Protein AF-A0A6L6X660-F1 (afdb_monomer_lite)

Sequence (185 aa):
MPHVRSRWIAAPLAAASVGLAYAACQAGAVGPETDDARRSSRTTAVPMSPCLAGATTLVGDLDGDGRPDRIGDPGRTGTRVTVQWGAARGSFGPRHAVKDLLGTEPGEAAVTVEIADFTDDGILDIVVSPVGSSAADSSAPVRAADYRPGPLRRADLVPATGSGVPGGPPALPADGWKRFYEPCS

Secondary structure (DSSP, 8-state):
-------------PPP------------------S---------PPPPPPEEEETTEEEE-SSSSSS-EEEE-TTSSSTT-EEEEE-TTS-EEEEEEHHHHTTPPTTSPPEEEEEE-SSSSSS-EEEEEEPP---SS--SPPPPPEEE-SS--GGGGSPP-SPPPSSPPP---TTGGGGT-PBP-

pLDDT: mean 72.28, std 19.33, range [35.56, 96.5]

InterPro domains:
  IPR013517 FG-GAP repeat [PF13517] (61-128)
  IPR028994 Integrin alpha, N-terminal [G3DSA:2.130.10.130] (31-143)
  IPR028994 Integrin alpha, N-terminal [SSF69318] (48-129)

Organism: NCBI:txid2681492

Structure (mmCIF, N/CA/C/O backbone):
data_AF-A0A6L6X660-F1
#
_entry.id   AF-A0A6L6X660-F1
#
loop_
_atom_site.group_PDB
_atom_site.id
_atom_site.type_symbol
_atom_site.label_atom_id
_atom_site.label_alt_id
_atom_site.label_comp_id
_atom_site.label_asym_id
_atom_site.label_entity_id
_atom_site.label_seq_id
_atom_site.pdbx_PDB_ins_code
_atom_site.Cartn_x
_atom_site.Cartn_y
_atom_site.Cartn_z
_atom_site.occupancy
_atom_site.B_iso_or_equiv
_atom_site.auth_seq_id
_atom_site.auth_comp_id
_atom_site.auth_asym_id
_atom_site.auth_atom_id
_atom_site.pdbx_PDB_model_num
ATOM 1 N N . MET A 1 1 ? 1.181 -7.820 101.522 1.00 35.56 1 MET A N 1
ATOM 2 C CA . MET A 1 1 ? 2.346 -8.399 100.815 1.00 35.56 1 MET A CA 1
ATOM 3 C C . MET A 1 1 ? 1.855 -9.594 100.006 1.00 35.56 1 MET A C 1
ATOM 5 O O . MET A 1 1 ? 1.091 -10.352 100.584 1.00 35.56 1 MET A O 1
ATOM 9 N N . PRO A 1 2 ? 2.309 -9.843 98.770 1.00 55.47 2 PRO A N 1
ATOM 10 C CA . PRO A 1 2 ? 2.553 -8.919 97.661 1.00 55.47 2 PRO A CA 1
ATOM 11 C C . PRO A 1 2 ? 1.745 -9.282 96.386 1.00 55.47 2 PRO A C 1
ATOM 13 O O . PRO A 1 2 ? 1.435 -10.440 96.163 1.00 55.47 2 PRO A O 1
ATOM 16 N N . HIS A 1 3 ? 1.531 -8.245 95.561 1.00 44.66 3 HIS A N 1
ATOM 17 C CA . HIS A 1 3 ? 1.547 -8.165 94.081 1.00 44.66 3 HIS A CA 1
ATOM 18 C C . HIS A 1 3 ? 0.630 -9.090 93.233 1.00 44.66 3 HIS A C 1
ATOM 20 O O . HIS A 1 3 ? 0.377 -10.228 93.568 1.00 44.66 3 HIS A O 1
ATOM 26 N N . VAL A 1 4 ? 0.077 -8.677 92.085 1.00 49.19 4 VAL A N 1
ATOM 27 C CA . VAL A 1 4 ? 0.647 -7.867 90.992 1.00 49.19 4 VAL A CA 1
ATOM 28 C C . VAL A 1 4 ? -0.471 -7.122 90.228 1.00 49.19 4 VAL A C 1
ATOM 30 O O . VAL A 1 4 ? -1.599 -7.590 90.116 1.00 49.19 4 VAL A O 1
ATOM 33 N N . ARG A 1 5 ? -0.127 -5.937 89.708 1.00 57.00 5 ARG A N 1
ATOM 34 C CA . ARG A 1 5 ? -0.936 -5.028 88.877 1.00 57.00 5 ARG A CA 1
ATOM 35 C C . ARG A 1 5 ? -0.918 -5.441 87.396 1.00 57.00 5 ARG A C 1
ATOM 37 O O . ARG A 1 5 ? 0.154 -5.773 86.912 1.00 57.00 5 ARG A O 1
ATOM 44 N N . SER A 1 6 ? -2.018 -5.236 86.665 1.00 46.84 6 SER A N 1
ATOM 45 C CA . SER A 1 6 ? -2.033 -4.665 85.294 1.00 46.84 6 SER A CA 1
ATOM 46 C C . SER A 1 6 ? -3.494 -4.534 84.816 1.00 46.84 6 SER A C 1
ATOM 48 O O . SER A 1 6 ? -4.203 -5.529 84.831 1.00 46.84 6 SER A O 1
ATOM 50 N N . ARG A 1 7 ? -4.094 -3.343 84.614 1.00 57.28 7 ARG A N 1
ATOM 51 C CA . ARG A 1 7 ? -3.913 -2.376 83.498 1.00 57.28 7 ARG A CA 1
ATOM 52 C C . ARG A 1 7 ? -4.224 -3.043 82.141 1.00 57.28 7 ARG A C 1
ATOM 54 O O . ARG A 1 7 ? -3.547 -4.001 81.820 1.00 57.28 7 ARG A O 1
ATOM 61 N N . TRP A 1 8 ? -5.159 -2.623 81.279 1.00 43.88 8 TRP A N 1
ATOM 62 C CA . TRP A 1 8 ? -5.885 -1.361 81.058 1.00 43.88 8 TRP A CA 1
ATOM 63 C C . TRP A 1 8 ? -6.895 -1.556 79.877 1.00 43.88 8 TRP A C 1
ATOM 65 O O . TRP A 1 8 ? -6.589 -2.311 78.965 1.00 43.88 8 TRP A O 1
ATOM 75 N N . ILE A 1 9 ? -7.989 -0.770 79.861 1.00 49.53 9 ILE A N 1
ATOM 76 C CA . ILE A 1 9 ? -8.578 -0.010 78.711 1.00 49.53 9 ILE A CA 1
ATOM 77 C C . ILE A 1 9 ? -9.506 -0.683 77.653 1.00 49.53 9 ILE A C 1
ATOM 79 O O . ILE A 1 9 ? -9.080 -1.450 76.804 1.00 49.53 9 ILE A O 1
ATOM 83 N N . ALA A 1 10 ? -10.748 -0.161 77.680 1.00 39.59 10 ALA A N 1
ATOM 84 C CA . ALA A 1 10 ? -11.688 0.309 76.634 1.00 39.59 10 ALA A CA 1
ATOM 85 C C . ALA A 1 10 ? -12.447 -0.608 75.643 1.00 39.59 10 ALA A C 1
ATOM 87 O O . ALA A 1 10 ? -11.905 -1.434 74.922 1.00 39.59 10 ALA A O 1
ATOM 88 N N . ALA A 1 11 ? -13.749 -0.285 75.609 1.00 44.38 11 ALA A N 1
ATOM 89 C CA . ALA A 1 11 ? -14.860 -0.555 74.687 1.00 44.38 11 ALA A CA 1
ATOM 90 C C . ALA A 1 11 ? -14.615 -0.128 73.213 1.00 44.38 11 ALA A C 1
ATOM 92 O O . ALA A 1 11 ? -13.537 0.390 72.933 1.00 44.38 11 ALA A O 1
ATOM 93 N N . PRO A 1 12 ? -15.610 -0.157 72.288 1.00 49.28 12 PRO A N 1
ATOM 94 C CA . PRO A 1 12 ? -16.915 -0.835 72.248 1.00 49.28 12 PRO A CA 1
ATOM 95 C C . PRO A 1 12 ? -17.061 -1.797 71.041 1.00 49.28 12 PRO A C 1
ATOM 97 O O . PRO A 1 12 ? -16.287 -1.772 70.088 1.00 49.28 12 PRO A O 1
ATOM 100 N N . LEU A 1 13 ? -18.104 -2.630 71.061 1.00 44.34 13 LEU A N 1
ATOM 101 C CA . LEU A 1 13 ? -18.507 -3.483 69.939 1.00 44.34 13 LEU A CA 1
ATOM 102 C C . LEU A 1 13 ? -19.109 -2.631 68.808 1.00 44.34 13 LEU A C 1
ATOM 104 O O . LEU A 1 13 ? -20.182 -2.051 68.968 1.00 44.34 13 LEU A O 1
ATOM 108 N N . ALA A 1 14 ? -18.413 -2.561 67.673 1.00 43.56 14 ALA A N 1
ATOM 109 C CA . ALA A 1 14 ? -18.926 -1.989 66.434 1.00 43.56 14 ALA A CA 1
ATOM 110 C C . ALA A 1 14 ? -19.868 -2.982 65.733 1.00 43.56 14 ALA A C 1
ATOM 112 O O . ALA A 1 14 ? -19.598 -4.181 65.654 1.00 43.56 14 ALA A O 1
ATOM 113 N N . ALA A 1 15 ? -20.986 -2.448 65.247 1.00 44.59 15 ALA A N 1
ATOM 114 C CA . ALA A 1 15 ? -22.047 -3.163 64.561 1.00 44.59 15 ALA A CA 1
ATOM 115 C C . ALA A 1 15 ? -21.578 -3.793 63.239 1.00 44.59 15 ALA A C 1
ATOM 117 O O . ALA A 1 15 ? -20.826 -3.199 62.466 1.00 44.59 15 ALA A O 1
ATOM 118 N N . ALA A 1 16 ? -22.087 -4.995 62.981 1.00 46.94 16 ALA A N 1
ATOM 119 C CA . ALA A 1 16 ? -21.937 -5.715 61.730 1.00 46.94 16 ALA A CA 1
ATOM 120 C C . ALA A 1 16 ? -22.706 -5.024 60.594 1.00 46.94 16 ALA A C 1
ATOM 122 O O . ALA A 1 16 ? -23.874 -4.670 60.747 1.00 46.94 16 ALA A O 1
ATOM 123 N N . SER A 1 17 ? -22.084 -4.926 59.421 1.00 50.22 17 SER A N 1
ATOM 124 C CA . SER A 1 17 ? -22.813 -4.891 58.154 1.00 50.22 17 SER A CA 1
ATOM 125 C C . SER A 1 17 ? -22.197 -5.919 57.208 1.00 50.22 17 SER A C 1
ATOM 127 O O . SER A 1 17 ? -20.985 -5.987 57.019 1.00 50.22 17 SER A O 1
ATOM 129 N N . VAL A 1 18 ? -23.067 -6.793 56.707 1.00 46.16 18 VAL A N 1
ATOM 130 C CA . VAL A 1 18 ? -22.761 -7.905 55.809 1.00 46.16 18 VAL A CA 1
ATOM 131 C C . VAL A 1 18 ? -22.645 -7.348 54.394 1.00 46.16 18 VAL A C 1
ATOM 133 O O . VAL A 1 18 ? -23.637 -6.915 53.815 1.00 46.16 18 VAL A O 1
ATOM 136 N N . GLY A 1 19 ? -21.434 -7.362 53.841 1.00 46.81 19 GLY A N 1
ATOM 137 C CA . GLY A 1 19 ? -21.194 -7.197 52.411 1.00 46.81 19 GLY A CA 1
ATOM 138 C C . GLY A 1 19 ? -21.013 -8.568 51.770 1.00 46.81 19 GLY A C 1
ATOM 139 O O . GLY A 1 19 ? -20.014 -9.240 52.015 1.00 46.81 19 GLY A O 1
ATOM 140 N N . LEU A 1 20 ? -21.994 -8.991 50.975 1.00 45.19 20 LEU A N 1
ATOM 141 C CA . LEU A 1 20 ? -21.968 -10.217 50.182 1.00 45.19 20 LEU A CA 1
ATOM 142 C C . LEU A 1 20 ? -20.965 -10.043 49.023 1.00 45.19 20 LEU A C 1
ATOM 144 O O . LEU A 1 20 ? -21.317 -9.519 47.970 1.00 45.19 20 LEU A O 1
ATOM 148 N N . ALA A 1 21 ? -19.707 -10.445 49.216 1.00 43.59 21 ALA A N 1
ATOM 149 C CA . ALA A 1 21 ? -18.741 -10.568 48.126 1.00 43.59 21 ALA A CA 1
ATOM 150 C C . ALA A 1 21 ? -18.821 -11.989 47.558 1.00 43.59 21 ALA A C 1
ATOM 152 O O . ALA A 1 21 ? -18.476 -12.963 48.229 1.00 43.59 21 ALA A O 1
ATOM 153 N N . TYR A 1 22 ? -19.329 -12.104 46.331 1.00 38.12 22 TYR A N 1
ATOM 154 C CA . TYR A 1 22 ? -19.363 -13.361 45.596 1.00 38.12 22 TYR A CA 1
ATOM 155 C C . TYR A 1 22 ? -17.926 -13.810 45.308 1.00 38.12 22 TYR A C 1
ATOM 157 O O . TYR A 1 22 ? -17.117 -13.059 44.764 1.00 38.12 22 TYR A O 1
ATOM 165 N N . ALA A 1 23 ? -17.619 -15.030 45.730 1.00 47.38 23 ALA A N 1
ATOM 166 C CA . ALA A 1 23 ? -16.324 -15.660 45.584 1.00 47.38 23 ALA A CA 1
ATOM 167 C C . ALA A 1 23 ? -16.042 -16.021 44.120 1.00 47.38 23 ALA A C 1
ATOM 169 O O . ALA A 1 23 ? -16.862 -16.659 43.463 1.00 47.38 23 ALA A O 1
ATOM 170 N N . ALA A 1 24 ? -14.834 -15.712 43.658 1.00 46.53 24 ALA A N 1
ATOM 171 C CA . ALA A 1 24 ? -14.169 -16.480 42.617 1.00 46.53 24 ALA A CA 1
ATOM 172 C C . ALA A 1 24 ? -12.658 -16.452 42.875 1.00 46.53 24 ALA A C 1
ATOM 174 O O . ALA A 1 24 ? -12.015 -15.422 42.699 1.00 46.53 24 ALA A O 1
ATOM 175 N N . CYS A 1 25 ? -12.157 -17.593 43.353 1.00 38.25 25 CYS A N 1
ATOM 176 C CA . CYS A 1 25 ? -10.830 -18.190 43.155 1.00 38.25 25 CYS A CA 1
ATOM 177 C C . CYS A 1 25 ? -10.306 -18.818 44.447 1.00 38.25 25 CYS A C 1
ATOM 179 O O . CYS A 1 25 ? -10.057 -18.145 45.443 1.00 38.25 25 CYS A O 1
ATOM 181 N N . GLN A 1 26 ? -10.103 -20.131 44.388 1.00 44.88 26 GLN A N 1
ATOM 182 C CA . GLN A 1 26 ? -9.252 -20.877 45.302 1.00 44.88 26 GLN A CA 1
ATOM 183 C C . GLN A 1 26 ? -8.176 -21.603 44.495 1.00 44.88 26 GLN A C 1
ATOM 185 O O . GLN A 1 26 ? -8.439 -22.042 43.376 1.00 44.88 26 GLN A O 1
ATOM 190 N N . ALA A 1 27 ? -7.036 -21.783 45.169 1.00 37.34 27 ALA A N 1
ATOM 191 C CA . ALA A 1 27 ? -5.850 -22.574 44.829 1.00 37.34 27 ALA A CA 1
ATOM 192 C C . ALA A 1 27 ? -4.896 -21.948 43.784 1.00 37.34 27 ALA A C 1
ATOM 194 O O . ALA A 1 27 ? -5.306 -21.602 42.688 1.00 37.34 27 ALA A O 1
ATOM 195 N N . GLY A 1 28 ? -3.595 -21.777 44.039 1.00 36.22 28 GLY A N 1
ATOM 196 C CA . GLY A 1 28 ? -2.757 -22.268 45.132 1.00 36.22 28 GLY A CA 1
ATOM 197 C C . GLY A 1 28 ? -1.490 -21.421 45.309 1.00 36.22 28 GLY A C 1
ATOM 198 O O . GLY A 1 28 ? -1.181 -20.543 44.508 1.00 36.22 28 GLY A O 1
ATOM 199 N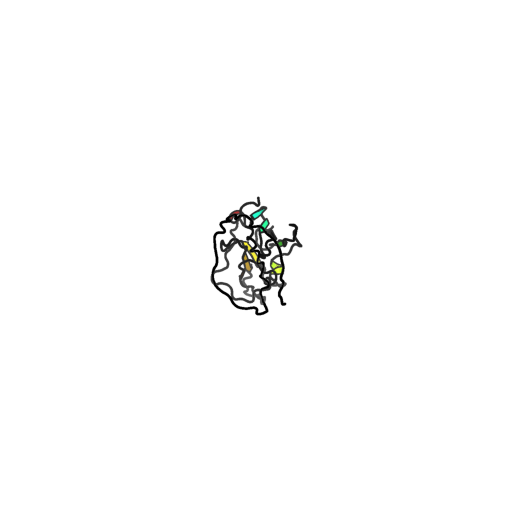 N . ALA A 1 29 ? -0.828 -21.661 46.435 1.00 40.28 29 ALA A N 1
ATOM 200 C CA . ALA A 1 29 ? 0.299 -20.915 46.974 1.00 40.28 29 ALA A CA 1
ATOM 201 C C . ALA A 1 29 ? 1.671 -21.326 46.391 1.00 40.28 29 ALA A C 1
ATOM 203 O O . ALA A 1 29 ? 1.795 -22.395 45.797 1.00 40.28 29 ALA A O 1
ATOM 204 N N . VAL A 1 30 ? 2.685 -20.526 46.772 1.00 38.69 30 VAL A N 1
ATOM 205 C CA . VAL A 1 30 ? 4.155 -20.752 46.763 1.00 38.69 30 VAL A CA 1
ATOM 206 C C . VAL A 1 30 ? 4.858 -20.357 45.449 1.00 38.69 30 VAL A C 1
ATOM 208 O O . VAL A 1 30 ? 4.455 -20.818 44.395 1.00 38.69 30 VAL A O 1
ATOM 211 N N . GLY A 1 31 ? 5.906 -19.521 45.398 1.00 37.72 31 GLY A N 1
ATOM 212 C CA . GLY A 1 31 ? 6.706 -18.793 46.401 1.00 37.72 31 GLY A CA 1
ATOM 213 C C . GLY A 1 31 ? 7.327 -17.516 45.777 1.00 37.72 31 GLY A C 1
ATOM 214 O O . GLY A 1 31 ? 6.930 -17.143 44.674 1.00 37.72 31 GLY A O 1
ATOM 215 N N . PRO A 1 32 ? 8.237 -16.790 46.460 1.00 51.59 32 PRO A N 1
ATOM 216 C CA . PRO A 1 32 ? 8.831 -15.570 45.928 1.00 51.59 32 PRO A CA 1
ATOM 217 C C . PRO A 1 32 ? 10.106 -15.926 45.165 1.00 51.59 32 PRO A C 1
ATOM 219 O O . PRO A 1 32 ? 11.156 -16.119 45.771 1.00 51.59 32 PRO A O 1
ATOM 222 N N . GLU A 1 33 ? 10.021 -16.013 43.845 1.00 44.16 33 GLU A N 1
ATOM 223 C CA . GLU A 1 33 ? 11.200 -16.151 42.996 1.00 44.16 33 GLU A CA 1
ATOM 224 C C . GLU A 1 33 ? 11.170 -15.071 41.919 1.00 44.16 33 GLU A C 1
ATOM 226 O O . GLU A 1 33 ? 10.134 -14.711 41.362 1.00 44.16 33 GLU A O 1
ATOM 231 N N . THR A 1 34 ? 12.333 -14.460 41.780 1.00 51.69 34 THR A N 1
ATOM 232 C CA . THR A 1 34 ? 12.663 -13.313 40.953 1.00 51.69 34 THR A CA 1
ATOM 233 C C . THR A 1 34 ? 12.555 -13.631 39.462 1.00 51.69 34 THR A C 1
ATOM 235 O O . THR A 1 34 ? 12.713 -14.777 39.059 1.00 51.69 34 THR A O 1
ATOM 238 N N . ASP A 1 35 ? 12.383 -12.562 38.684 1.00 46.28 35 ASP A N 1
ATOM 239 C CA . ASP A 1 35 ? 12.441 -12.467 37.219 1.00 46.28 35 ASP A CA 1
ATOM 240 C C . ASP A 1 35 ? 11.164 -12.731 36.393 1.00 46.28 35 ASP A C 1
ATOM 242 O O . ASP A 1 35 ? 10.399 -13.670 36.578 1.00 46.28 35 ASP A O 1
ATOM 246 N N . ASP A 1 36 ? 10.972 -11.815 35.436 1.00 43.81 36 ASP A N 1
ATOM 247 C CA . ASP A 1 36 ? 10.171 -11.946 34.215 1.00 43.81 36 ASP A CA 1
ATOM 248 C C . ASP A 1 36 ? 8.640 -11.994 34.286 1.00 43.81 36 ASP A C 1
ATOM 250 O O . ASP A 1 36 ? 7.964 -12.747 33.587 1.00 43.81 36 ASP A O 1
ATOM 254 N N . ALA A 1 37 ? 8.051 -11.016 34.974 1.00 45.56 37 ALA A N 1
ATOM 255 C CA . ALA A 1 37 ? 6.692 -10.579 34.658 1.00 45.56 37 ALA A CA 1
ATOM 256 C C . ALA A 1 37 ? 6.595 -9.056 34.535 1.00 45.56 37 ALA A C 1
ATOM 258 O O . ALA A 1 37 ? 5.740 -8.409 35.146 1.00 45.56 37 ALA A O 1
ATOM 259 N N . ARG A 1 38 ? 7.396 -8.473 33.628 1.00 44.28 38 ARG A N 1
ATOM 260 C CA . ARG A 1 38 ? 6.935 -7.301 32.868 1.00 44.28 38 ARG A CA 1
ATOM 261 C C . ARG A 1 38 ? 5.764 -7.786 32.027 1.00 44.28 38 ARG A C 1
ATOM 263 O O . ARG A 1 38 ? 5.916 -8.115 30.855 1.00 44.28 38 ARG A O 1
ATOM 270 N N . ARG A 1 39 ? 4.609 -7.888 32.692 1.00 46.22 39 ARG A N 1
ATOM 271 C CA . ARG A 1 39 ? 3.276 -8.049 32.135 1.00 46.22 39 ARG A CA 1
ATOM 272 C C . ARG A 1 39 ? 3.255 -7.197 30.885 1.00 46.22 39 ARG A C 1
ATOM 274 O O . ARG A 1 39 ? 3.228 -5.970 30.954 1.00 46.22 39 ARG A O 1
ATOM 281 N N . SER A 1 40 ? 3.398 -7.880 29.757 1.00 51.38 40 SER A N 1
ATOM 282 C CA . SER A 1 40 ? 3.194 -7.316 28.448 1.00 51.38 40 SER A CA 1
ATOM 283 C C . SER A 1 40 ? 1.761 -6.825 28.506 1.00 51.38 40 SER A C 1
ATOM 285 O O . SER A 1 40 ? 0.820 -7.616 28.440 1.00 51.38 40 SER A O 1
ATOM 287 N N . SER A 1 41 ? 1.597 -5.527 28.752 1.00 48.72 41 SER A N 1
ATOM 288 C CA . SER A 1 41 ? 0.386 -4.783 28.457 1.00 48.72 41 SER A CA 1
ATOM 289 C C . SER A 1 41 ? 0.248 -4.829 26.945 1.00 48.72 41 SER A C 1
ATOM 291 O O . SER A 1 41 ? 0.491 -3.854 26.241 1.00 48.72 41 SER A O 1
ATOM 293 N N . ARG A 1 42 ? -0.043 -6.021 26.428 1.00 53.88 42 ARG A N 1
ATOM 294 C CA . ARG A 1 42 ? -0.487 -6.232 25.074 1.00 53.88 42 ARG A CA 1
ATOM 295 C C . ARG A 1 42 ? -1.917 -5.731 25.122 1.00 53.88 42 ARG A C 1
ATOM 297 O O . ARG A 1 42 ? -2.852 -6.493 25.334 1.00 53.88 42 ARG A O 1
ATOM 304 N N . THR A 1 43 ? -2.054 -4.408 25.064 1.00 48.47 43 THR A N 1
ATOM 305 C CA . THR A 1 43 ? -3.244 -3.795 24.505 1.00 48.47 43 THR A CA 1
ATOM 306 C C . THR A 1 43 ? -3.401 -4.503 23.175 1.00 48.47 43 THR A C 1
ATOM 308 O O . THR A 1 43 ? -2.598 -4.294 22.270 1.00 48.47 43 THR A O 1
ATOM 311 N N . THR A 1 44 ? -4.316 -5.461 23.107 1.00 54.19 44 THR A N 1
ATOM 312 C CA . THR A 1 44 ? -4.783 -5.995 21.840 1.00 54.19 44 THR A CA 1
ATOM 313 C C . THR A 1 44 ? -5.373 -4.791 21.131 1.00 54.19 44 THR A C 1
ATOM 315 O O . THR A 1 44 ? -6.477 -4.361 21.469 1.00 54.19 44 THR A O 1
ATOM 318 N N . ALA A 1 45 ? -4.570 -4.152 20.277 1.00 56.59 45 ALA A N 1
ATOM 319 C CA . ALA A 1 45 ? -5.065 -3.161 19.348 1.00 56.59 45 ALA A CA 1
ATOM 320 C C . ALA A 1 45 ? -6.218 -3.848 18.621 1.00 56.59 45 ALA A C 1
ATOM 322 O O . ALA A 1 45 ? -6.044 -4.941 18.084 1.00 56.59 45 ALA A O 1
ATOM 323 N N . VAL A 1 46 ? -7.419 -3.286 18.737 1.00 56.94 46 VAL A N 1
ATOM 324 C CA . VAL A 1 46 ? -8.530 -3.751 17.914 1.00 56.94 46 VAL A CA 1
ATOM 325 C C . VAL A 1 46 ? -8.104 -3.416 16.487 1.00 56.94 46 VAL A C 1
ATOM 327 O O . VAL A 1 46 ? -7.851 -2.232 16.240 1.00 56.94 46 VAL A O 1
ATOM 330 N N . PRO A 1 47 ? -7.939 -4.410 15.596 1.00 63.28 47 PRO A N 1
ATOM 331 C CA . PRO A 1 47 ? -7.554 -4.127 14.224 1.00 63.28 47 PRO A CA 1
ATOM 332 C C . PRO A 1 47 ? -8.599 -3.180 13.637 1.00 63.28 47 PRO A C 1
ATOM 334 O O . PRO A 1 47 ? -9.807 -3.411 13.750 1.00 63.28 47 PRO A O 1
ATOM 337 N N . MET A 1 48 ? -8.138 -2.051 13.106 1.00 76.25 48 MET A N 1
ATOM 338 C CA . MET A 1 48 ? -9.027 -1.098 12.463 1.00 76.25 48 MET A CA 1
ATOM 339 C C . MET A 1 48 ? -9.464 -1.690 11.128 1.00 76.25 48 MET A C 1
ATOM 341 O O . MET A 1 48 ? -8.621 -1.931 10.266 1.00 76.25 48 MET A O 1
ATOM 345 N N . SER A 1 49 ? -10.772 -1.882 10.946 1.00 87.88 49 SER A N 1
ATOM 346 C CA . SER A 1 49 ? -11.309 -2.329 9.662 1.00 87.88 49 SER A CA 1
ATOM 347 C C . SER A 1 49 ? -10.924 -1.334 8.562 1.00 87.88 49 SER A C 1
ATOM 349 O O . SER A 1 49 ? -11.165 -0.130 8.728 1.00 87.88 49 SER A O 1
ATOM 351 N N . PRO A 1 50 ? -10.328 -1.794 7.450 1.00 92.62 50 PRO A N 1
ATOM 352 C CA . PRO A 1 50 ? -9.937 -0.899 6.378 1.00 92.62 50 PRO A CA 1
ATOM 353 C C . PRO A 1 50 ? -11.166 -0.269 5.712 1.00 92.62 50 PRO A C 1
ATOM 355 O O . PRO A 1 50 ? -12.220 -0.893 5.595 1.00 92.62 50 PRO A O 1
ATOM 358 N N . CYS A 1 51 ? -11.032 0.971 5.248 1.00 93.44 51 CYS A N 1
ATOM 359 C CA . CYS A 1 51 ? -12.120 1.722 4.630 1.00 93.44 51 CYS A CA 1
ATOM 360 C C . CYS A 1 51 ? -11.637 2.637 3.498 1.00 93.44 51 CYS A C 1
ATOM 362 O O . CYS A 1 51 ? -10.477 3.054 3.428 1.00 93.44 51 CYS A O 1
ATOM 364 N N . LEU A 1 52 ? -12.546 2.991 2.591 1.00 93.56 52 LEU A N 1
ATOM 365 C CA . LEU A 1 52 ? -12.267 3.877 1.464 1.00 93.56 52 LEU A CA 1
ATOM 366 C C . LEU A 1 52 ? -12.355 5.344 1.879 1.00 93.56 52 LEU A C 1
ATOM 368 O O . LEU A 1 52 ? -13.443 5.887 2.062 1.00 93.56 52 LEU A O 1
ATOM 372 N N . ALA A 1 53 ? -11.213 6.026 1.909 1.00 93.31 53 ALA A N 1
ATOM 373 C CA . ALA A 1 53 ? -11.162 7.487 2.024 1.00 93.31 53 ALA A CA 1
ATOM 374 C C . ALA A 1 53 ? -11.277 8.190 0.657 1.00 93.31 53 ALA A C 1
ATOM 376 O O . ALA A 1 53 ? -11.355 9.415 0.567 1.00 93.31 53 ALA A O 1
ATOM 377 N N . GLY A 1 54 ? -11.253 7.426 -0.434 1.00 90.75 54 GLY A N 1
ATOM 378 C CA . GLY A 1 54 ? -11.430 7.929 -1.786 1.00 90.75 54 GLY A CA 1
ATOM 379 C C . GLY A 1 54 ? -11.320 6.814 -2.813 1.00 90.75 54 GLY A C 1
ATOM 380 O O . GLY A 1 54 ? -10.970 5.679 -2.507 1.00 90.75 54 GLY A O 1
ATOM 381 N N . ALA A 1 55 ? -11.574 7.138 -4.079 1.00 87.12 55 ALA A N 1
ATOM 382 C CA . ALA A 1 55 ? -11.638 6.122 -5.125 1.00 87.12 55 ALA A CA 1
ATOM 383 C C . ALA A 1 55 ? -10.297 5.390 -5.366 1.00 87.12 55 ALA A C 1
ATOM 385 O O . ALA A 1 55 ? -10.309 4.333 -5.989 1.00 87.12 55 ALA A O 1
ATOM 386 N N . THR A 1 56 ? -9.176 5.968 -4.932 1.00 90.88 56 THR A N 1
ATOM 387 C CA . THR A 1 56 ? -7.807 5.430 -5.031 1.00 90.88 56 THR A CA 1
ATOM 388 C C . THR A 1 56 ? -7.079 5.516 -3.687 1.00 90.88 56 THR A C 1
ATOM 390 O O . THR A 1 56 ? -5.852 5.625 -3.652 1.00 90.88 56 THR A O 1
ATOM 393 N N . THR A 1 57 ? -7.809 5.599 -2.572 1.00 94.56 57 THR A N 1
ATOM 394 C CA . THR A 1 57 ? -7.217 5.747 -1.238 1.00 94.56 57 THR A CA 1
ATOM 395 C C . THR A 1 57 ? -7.937 4.855 -0.241 1.00 94.56 57 THR A C 1
ATOM 397 O O . THR A 1 57 ? -9.136 5.018 -0.023 1.00 94.56 57 THR A O 1
ATOM 400 N N . LEU A 1 58 ? -7.168 3.958 0.364 1.00 95.00 58 LEU A N 1
ATOM 401 C CA . LEU A 1 58 ? -7.562 3.081 1.454 1.00 95.00 58 LEU A CA 1
ATOM 402 C C . LEU A 1 58 ? -6.944 3.612 2.749 1.00 95.00 58 LEU A C 1
ATOM 404 O O . LEU A 1 58 ? -5.816 4.116 2.747 1.00 95.00 58 LEU A O 1
ATOM 408 N N . VAL A 1 59 ? -7.693 3.526 3.837 1.00 95.06 59 VAL A N 1
ATOM 409 C CA . VAL A 1 59 ? -7.205 3.776 5.192 1.00 95.06 59 VAL A CA 1
ATOM 410 C C . VAL A 1 59 ? -7.374 2.489 5.980 1.00 95.06 59 VAL A C 1
ATOM 412 O O . VAL A 1 59 ? -8.449 1.904 5.943 1.00 95.06 59 VAL A O 1
ATOM 415 N N . GLY A 1 60 ? -6.327 2.046 6.661 1.00 93.50 60 GLY A N 1
ATOM 416 C CA . GLY A 1 60 ? -6.324 0.820 7.458 1.00 93.50 60 GLY A CA 1
ATOM 417 C C . GLY A 1 60 ? -4.989 0.656 8.172 1.00 93.50 60 GLY A C 1
ATOM 418 O O . GLY A 1 60 ? -4.052 1.386 7.868 1.00 93.50 60 GLY A O 1
ATOM 419 N N . ASP A 1 61 ? -4.912 -0.259 9.130 1.00 93.38 61 ASP A N 1
ATOM 420 C CA . ASP A 1 61 ? -3.673 -0.547 9.861 1.00 93.38 61 ASP A CA 1
ATOM 421 C C . ASP A 1 61 ? -2.861 -1.597 9.087 1.00 93.38 61 ASP A C 1
ATOM 423 O O . ASP A 1 61 ? -3.203 -2.781 9.090 1.00 93.38 61 ASP A O 1
ATOM 427 N N . LEU A 1 62 ? -1.845 -1.152 8.343 1.00 93.06 62 LEU A N 1
ATOM 428 C CA . LEU A 1 62 ? -1.040 -2.033 7.496 1.00 93.06 62 LEU A CA 1
ATOM 429 C C . LEU A 1 62 ? 0.091 -2.688 8.290 1.00 93.06 62 LEU A C 1
ATOM 431 O O . LEU A 1 62 ? 0.518 -3.783 7.931 1.00 93.06 62 LEU A O 1
ATOM 435 N N . ASP A 1 63 ? 0.590 -2.035 9.343 1.00 91.56 63 ASP A N 1
ATOM 436 C CA . ASP A 1 63 ? 1.748 -2.506 10.108 1.00 91.56 63 ASP A CA 1
ATOM 437 C C . ASP A 1 63 ? 1.453 -3.030 11.519 1.00 91.56 63 ASP A C 1
ATOM 439 O O . ASP A 1 63 ? 2.353 -3.535 12.204 1.00 91.56 63 ASP A O 1
ATOM 443 N N . GLY A 1 64 ? 0.184 -3.001 11.919 1.00 90.06 64 GLY A N 1
ATOM 444 C CA . GLY A 1 64 ? -0.308 -3.559 13.170 1.00 90.06 64 GLY A CA 1
ATOM 445 C C . GLY A 1 64 ? 0.039 -2.714 14.392 1.00 90.06 64 GLY A C 1
ATOM 446 O O . GLY A 1 64 ? 0.025 -3.241 15.511 1.00 90.06 64 GLY A O 1
ATOM 447 N N . ASP A 1 65 ? 0.401 -1.439 14.221 1.00 89.81 65 ASP A N 1
ATOM 448 C CA . ASP A 1 65 ? 0.708 -0.539 15.335 1.00 89.81 65 ASP A CA 1
ATOM 449 C C . ASP A 1 65 ? -0.545 0.073 15.996 1.00 89.81 65 ASP A C 1
ATOM 451 O O . ASP A 1 65 ? -0.446 0.782 17.011 1.00 89.81 65 ASP A O 1
ATOM 455 N N . GLY A 1 66 ? -1.731 -0.248 15.470 1.00 89.75 66 GLY A N 1
ATOM 456 C CA . GLY A 1 66 ? -3.025 0.228 15.939 1.00 89.75 66 GLY A CA 1
ATOM 457 C C . GLY A 1 66 ? -3.359 1.646 15.479 1.00 89.75 66 GLY A C 1
ATOM 458 O O . GLY A 1 66 ? -4.266 2.268 16.046 1.00 89.75 66 GLY A O 1
ATOM 459 N N . ARG A 1 67 ? -2.624 2.207 14.512 1.00 91.31 67 ARG A N 1
ATOM 460 C CA . ARG A 1 67 ? -2.880 3.530 13.932 1.00 91.31 67 ARG A CA 1
ATOM 461 C C . ARG A 1 67 ? -3.295 3.379 12.469 1.00 91.31 67 ARG A C 1
ATOM 463 O O . ARG A 1 67 ? -2.754 2.547 11.757 1.00 91.31 67 ARG A O 1
ATOM 470 N N . PRO A 1 68 ? -4.231 4.212 11.985 1.00 93.38 68 PRO A N 1
ATOM 471 C CA . PRO A 1 68 ? -4.580 4.201 10.574 1.00 93.38 68 PRO A CA 1
ATOM 472 C C . PRO A 1 68 ? -3.387 4.639 9.725 1.00 93.38 68 PRO A C 1
ATOM 474 O O . PRO A 1 68 ? -2.899 5.764 9.870 1.00 93.38 68 PRO A O 1
ATOM 477 N N . ASP A 1 69 ? -2.998 3.793 8.782 1.00 95.25 69 ASP A N 1
ATOM 478 C CA . ASP A 1 69 ? -2.124 4.126 7.670 1.00 95.25 69 ASP A CA 1
ATOM 479 C C . ASP A 1 69 ? -2.949 4.563 6.464 1.00 95.25 69 ASP A C 1
ATOM 481 O O . ASP A 1 69 ? -4.106 4.177 6.279 1.00 95.25 69 ASP A O 1
ATOM 485 N N . ARG A 1 70 ? -2.347 5.387 5.605 1.00 96.19 70 ARG A N 1
ATOM 486 C CA . ARG A 1 70 ? -2.968 5.814 4.351 1.00 96.19 70 ARG A CA 1
ATOM 487 C C . ARG A 1 70 ? -2.263 5.177 3.171 1.00 96.19 70 ARG A C 1
ATOM 489 O O . ARG A 1 70 ? -1.128 5.535 2.853 1.00 96.19 70 ARG A O 1
ATOM 496 N N . ILE A 1 71 ? -2.995 4.337 2.453 1.00 96.44 71 ILE A N 1
ATOM 497 C CA . ILE A 1 71 ? -2.539 3.652 1.254 1.00 96.44 71 ILE A CA 1
ATOM 498 C C . ILE A 1 71 ? -3.174 4.313 0.028 1.00 96.44 71 ILE A C 1
ATOM 500 O O . ILE A 1 71 ? -4.368 4.611 0.002 1.00 96.44 71 ILE A O 1
ATOM 504 N N . GLY A 1 72 ? -2.381 4.580 -1.006 1.00 95.19 72 GLY A N 1
ATOM 505 C CA . GLY A 1 72 ? -2.864 5.182 -2.246 1.00 95.19 72 GLY A CA 1
ATOM 506 C C . GLY A 1 72 ? -2.364 4.459 -3.485 1.00 95.19 72 GLY A C 1
ATOM 507 O O . GLY A 1 72 ? -1.161 4.264 -3.612 1.00 95.19 72 GLY A O 1
ATOM 508 N N . ASP A 1 73 ? -3.267 4.160 -4.422 1.00 92.62 73 ASP A N 1
ATOM 509 C CA . ASP A 1 73 ? -2.943 3.663 -5.767 1.00 92.62 73 ASP A CA 1
ATOM 510 C C . ASP A 1 73 ? -3.533 4.598 -6.840 1.00 92.62 73 ASP A C 1
ATOM 512 O O . ASP A 1 73 ? -4.600 4.331 -7.401 1.00 92.62 73 ASP A O 1
ATOM 516 N N . PRO A 1 74 ? -2.877 5.737 -7.128 1.00 88.50 74 PRO A N 1
ATOM 517 C CA . PRO A 1 74 ? -3.412 6.745 -8.043 1.00 88.50 74 PRO A CA 1
ATOM 518 C C . PRO A 1 74 ? -3.615 6.215 -9.468 1.00 88.50 74 PRO A C 1
ATOM 520 O O . PRO A 1 74 ? -4.441 6.750 -10.202 1.00 88.50 74 PRO A O 1
ATOM 523 N N . GLY A 1 75 ? -2.863 5.184 -9.865 1.00 83.50 75 GLY A N 1
ATOM 524 C CA . GLY A 1 75 ? -2.950 4.591 -11.194 1.00 83.50 75 GLY A CA 1
ATOM 525 C C . GLY A 1 75 ? -3.955 3.448 -11.306 1.00 83.50 75 GLY A C 1
ATOM 526 O O . GLY A 1 75 ? -4.235 3.061 -12.432 1.00 83.50 75 GLY A O 1
ATOM 527 N N . ARG A 1 76 ? -4.466 2.899 -10.189 1.00 85.81 76 ARG A N 1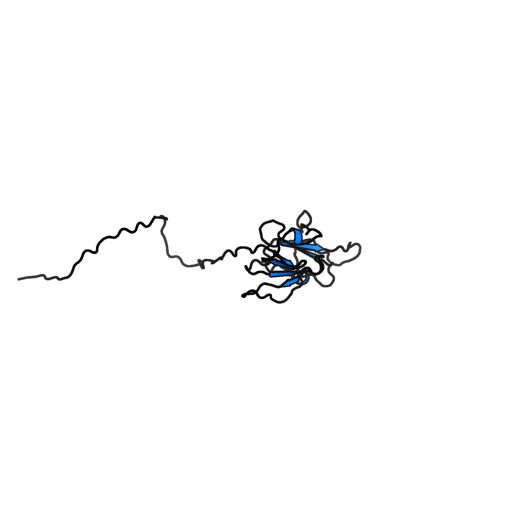
ATOM 528 C CA . ARG A 1 76 ? -5.257 1.646 -10.148 1.00 85.81 76 ARG A CA 1
ATOM 529 C C . ARG A 1 76 ? -4.577 0.473 -10.862 1.00 85.81 76 ARG A C 1
ATOM 531 O O . ARG A 1 76 ? -5.231 -0.351 -11.488 1.00 85.81 76 ARG A O 1
ATOM 538 N N . THR A 1 77 ? -3.250 0.473 -10.86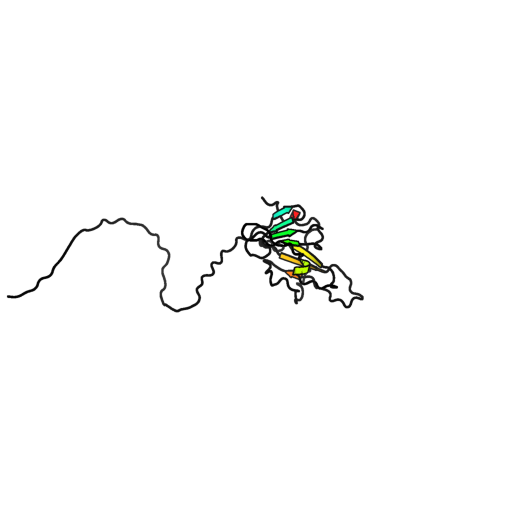3 1.00 85.25 77 THR A N 1
ATOM 539 C CA . THR A 1 77 ? -2.440 -0.513 -11.599 1.00 85.25 77 THR A CA 1
ATOM 540 C C . THR A 1 77 ? -1.536 -1.297 -10.665 1.00 85.25 77 THR A C 1
ATOM 542 O O . THR A 1 77 ? -0.758 -2.113 -11.139 1.00 85.25 77 THR A O 1
ATOM 545 N N . GLY A 1 78 ? -1.515 -0.974 -9.369 1.00 87.56 78 GLY A N 1
ATOM 546 C CA . GLY A 1 78 ? -0.545 -1.537 -8.435 1.00 87.56 78 GLY A CA 1
ATOM 547 C C . GLY A 1 78 ? 0.909 -1.082 -8.656 1.00 87.56 78 GLY A C 1
ATOM 548 O O . GLY A 1 78 ? 1.780 -1.385 -7.850 1.00 87.56 78 GLY A O 1
ATOM 549 N N . THR A 1 79 ? 1.219 -0.319 -9.711 1.00 87.88 79 THR A N 1
ATOM 550 C CA . THR A 1 79 ? 2.607 0.088 -10.043 1.00 87.88 79 THR A CA 1
ATOM 551 C C . THR A 1 79 ? 3.084 1.343 -9.305 1.00 87.88 79 THR A C 1
ATOM 553 O O . THR A 1 79 ? 4.280 1.643 -9.257 1.00 87.88 79 THR A O 1
ATOM 556 N N . ARG A 1 80 ? 2.147 2.124 -8.753 1.00 90.00 80 ARG A N 1
ATOM 557 C CA . ARG A 1 80 ? 2.412 3.394 -8.056 1.00 90.00 80 ARG A CA 1
ATOM 558 C C . ARG A 1 80 ? 1.790 3.419 -6.662 1.00 90.00 80 ARG A C 1
ATOM 560 O O . ARG A 1 80 ? 1.404 4.487 -6.190 1.00 90.00 80 ARG A O 1
ATOM 567 N N . VAL A 1 81 ? 1.691 2.254 -6.020 1.00 93.00 81 VAL A N 1
ATOM 568 C CA . VAL A 1 81 ? 1.168 2.160 -4.655 1.00 93.00 81 VAL A CA 1
ATOM 569 C C . VAL A 1 81 ? 2.093 2.902 -3.701 1.00 93.00 81 VAL A C 1
ATOM 571 O O . VAL A 1 81 ? 3.320 2.778 -3.753 1.00 93.00 81 VAL A O 1
ATOM 574 N N . THR A 1 82 ? 1.484 3.697 -2.834 1.00 95.25 82 THR A N 1
ATOM 575 C CA . THR A 1 82 ? 2.166 4.482 -1.812 1.00 95.25 82 THR A CA 1
ATOM 576 C C . THR A 1 82 ? 1.552 4.223 -0.453 1.00 95.25 82 THR A C 1
ATOM 578 O O . THR A 1 82 ? 0.348 4.001 -0.360 1.00 95.25 82 THR A O 1
ATOM 581 N N . VAL A 1 83 ? 2.373 4.307 0.588 1.00 95.69 83 VAL A N 1
ATOM 582 C CA . VAL A 1 83 ? 1.946 4.254 1.985 1.00 95.69 83 VAL A CA 1
ATOM 583 C C . VAL A 1 83 ? 2.433 5.503 2.713 1.00 95.69 83 VAL A C 1
ATOM 585 O O . VAL A 1 83 ? 3.540 5.991 2.475 1.00 95.69 83 VAL A O 1
ATOM 588 N N . GLN A 1 84 ? 1.581 6.059 3.564 1.00 96.50 84 GLN A N 1
ATOM 589 C CA . GLN A 1 84 ? 1.953 7.050 4.565 1.00 96.50 84 GLN A CA 1
ATOM 590 C C . GLN A 1 84 ? 1.573 6.487 5.925 1.00 96.50 84 GLN A C 1
ATOM 592 O O . GLN A 1 84 ? 0.392 6.260 6.189 1.00 96.50 84 GLN A O 1
ATOM 597 N N . TRP A 1 85 ? 2.584 6.285 6.759 1.00 94.94 85 TRP A N 1
ATOM 598 C CA . TRP A 1 85 ? 2.428 5.683 8.073 1.00 94.94 85 TRP A CA 1
ATOM 599 C C . TRP A 1 85 ? 1.643 6.584 9.023 1.00 94.94 85 TRP A C 1
ATOM 601 O O . TRP A 1 85 ? 1.899 7.794 9.089 1.00 94.94 85 TRP A O 1
ATOM 611 N N . GLY A 1 86 ? 0.717 5.994 9.769 1.00 95.12 86 GLY A N 1
ATOM 612 C CA . GLY A 1 86 ? -0.002 6.647 10.846 1.00 95.12 86 GLY A CA 1
ATOM 613 C C . GLY A 1 86 ? 0.948 7.065 11.965 1.00 95.12 86 GLY A C 1
ATOM 614 O O . GLY A 1 86 ? 1.858 6.340 12.364 1.00 95.12 86 GLY A O 1
ATOM 615 N N . ALA A 1 87 ? 0.756 8.269 12.495 1.00 90.88 87 ALA A N 1
ATOM 616 C CA . ALA A 1 87 ? 1.504 8.762 13.642 1.00 90.88 87 ALA A CA 1
ATOM 617 C C . ALA A 1 87 ? 0.589 8.983 14.848 1.00 90.88 87 ALA A C 1
ATOM 619 O O . ALA A 1 87 ? -0.638 9.110 14.751 1.00 90.88 87 ALA A O 1
ATOM 620 N N . ALA A 1 88 ? 1.207 9.079 16.025 1.00 81.81 88 ALA A N 1
ATOM 621 C CA . ALA A 1 88 ? 0.505 9.535 17.213 1.00 81.81 88 ALA A CA 1
ATOM 622 C C . ALA A 1 88 ? -0.147 10.900 16.940 1.00 81.81 88 ALA A C 1
ATOM 624 O O . ALA A 1 88 ? 0.512 11.802 16.431 1.00 81.81 88 ALA A O 1
ATOM 625 N N . ARG A 1 89 ? -1.426 11.044 17.326 1.00 80.75 89 ARG A N 1
ATOM 626 C CA . ARG A 1 89 ? -2.298 12.218 17.084 1.00 80.75 89 ARG A CA 1
ATOM 627 C C . ARG A 1 89 ? -2.969 12.291 15.701 1.00 80.75 89 ARG A C 1
ATOM 629 O O . ARG A 1 89 ? -3.529 13.332 15.377 1.00 80.75 89 ARG A O 1
ATOM 636 N N . GLY A 1 90 ? -2.966 11.207 14.921 1.00 85.00 90 GLY A N 1
ATOM 637 C CA . GLY A 1 90 ? -3.777 11.096 13.697 1.00 85.00 90 GLY A CA 1
ATOM 638 C C . GLY A 1 90 ? -3.210 11.826 12.476 1.00 85.00 90 GLY A C 1
ATOM 639 O O . GLY A 1 90 ? -3.911 12.010 11.486 1.00 85.00 90 GLY A O 1
ATOM 640 N N . SER A 1 91 ? -1.948 12.258 12.532 1.00 92.69 91 SER A N 1
ATOM 641 C CA . SER A 1 91 ? -1.227 12.757 11.361 1.00 92.69 91 SER A CA 1
ATOM 642 C C . SER A 1 91 ? -0.598 11.607 10.574 1.00 92.69 91 SER A C 1
ATOM 644 O O . SER A 1 91 ? -0.292 10.564 11.148 1.00 92.69 91 SER A O 1
ATOM 646 N N . PHE A 1 92 ? -0.310 11.838 9.296 1.00 95.75 92 PHE A N 1
ATOM 647 C CA . PHE A 1 92 ? 0.416 10.899 8.444 1.00 95.75 92 PHE A CA 1
ATOM 648 C C . PHE A 1 92 ? 1.868 11.341 8.257 1.00 95.75 92 PHE A C 1
ATOM 650 O O . PHE A 1 92 ? 2.147 12.532 8.103 1.00 95.75 92 PHE A O 1
ATOM 657 N N . GLY A 1 93 ? 2.785 10.377 8.285 1.00 94.31 93 GLY A N 1
ATOM 658 C CA . GLY A 1 93 ? 4.203 10.592 8.029 1.00 94.31 93 GLY A CA 1
ATOM 659 C C . GLY A 1 93 ? 4.532 10.833 6.549 1.00 94.31 93 GLY A C 1
ATOM 660 O O . GLY A 1 93 ? 3.644 11.070 5.723 1.00 94.31 93 GLY A O 1
ATOM 661 N N . PRO A 1 94 ? 5.828 10.765 6.194 1.00 94.75 94 PRO A N 1
ATOM 662 C CA . PRO A 1 94 ? 6.275 10.841 4.810 1.00 94.75 94 PRO A CA 1
ATOM 663 C C . PRO A 1 94 ? 5.592 9.798 3.922 1.00 94.75 94 PRO A C 1
ATOM 665 O O . PRO A 1 94 ? 5.208 8.715 4.365 1.00 94.75 94 PRO A O 1
ATOM 668 N N . ARG A 1 95 ? 5.466 10.126 2.635 1.00 95.19 95 ARG A N 1
ATOM 669 C CA . ARG A 1 95 ? 4.967 9.194 1.626 1.00 95.19 95 ARG A CA 1
ATOM 670 C C . ARG A 1 95 ? 6.102 8.305 1.137 1.00 95.19 95 ARG A C 1
ATOM 672 O O . ARG A 1 95 ? 7.102 8.815 0.641 1.00 95.19 95 ARG A O 1
ATOM 679 N N . HIS A 1 96 ? 5.888 6.999 1.187 1.00 92.69 96 HIS A N 1
ATOM 680 C CA . HIS A 1 96 ? 6.800 5.987 0.671 1.00 92.69 96 HIS A CA 1
ATOM 681 C C . HIS A 1 96 ? 6.160 5.277 -0.521 1.00 92.69 96 HIS A C 1
ATOM 683 O O . HIS A 1 96 ? 4.970 4.962 -0.475 1.00 92.69 96 HIS A O 1
ATOM 689 N N . ALA A 1 97 ? 6.916 5.020 -1.590 1.00 91.56 97 ALA A N 1
ATOM 690 C CA . ALA A 1 97 ? 6.460 4.094 -2.622 1.00 91.56 97 ALA A CA 1
ATOM 691 C C . ALA A 1 97 ? 6.677 2.664 -2.122 1.00 91.56 97 ALA A C 1
ATOM 693 O O . ALA A 1 97 ? 7.756 2.336 -1.633 1.00 91.56 97 ALA A O 1
ATOM 694 N N . VAL A 1 98 ? 5.663 1.806 -2.242 1.00 90.31 98 VAL A N 1
ATOM 695 C CA . VAL A 1 98 ? 5.737 0.459 -1.655 1.00 90.31 98 VAL A CA 1
ATOM 696 C C . VAL A 1 98 ? 6.828 -0.380 -2.318 1.00 90.31 98 VAL A C 1
ATOM 698 O O . VAL A 1 98 ? 7.550 -1.083 -1.629 1.00 90.31 98 VAL A O 1
ATOM 701 N N . LYS A 1 99 ? 7.041 -0.232 -3.629 1.00 85.38 99 LYS A N 1
ATOM 702 C CA . LYS A 1 99 ? 8.152 -0.886 -4.344 1.00 85.38 99 LYS A CA 1
ATOM 703 C C . LYS A 1 99 ? 9.535 -0.590 -3.737 1.00 85.38 99 LYS A C 1
ATOM 705 O O . LYS A 1 99 ? 10.345 -1.501 -3.618 1.00 85.38 99 LYS A O 1
ATOM 710 N N . ASP A 1 100 ? 9.763 0.643 -3.277 1.00 84.88 100 ASP A N 1
ATOM 711 C CA . ASP A 1 100 ? 11.042 1.045 -2.683 1.00 84.88 100 ASP A CA 1
ATOM 712 C C . ASP A 1 100 ? 11.213 0.378 -1.310 1.00 84.88 100 ASP A C 1
ATOM 714 O O . ASP A 1 100 ? 12.305 -0.048 -0.948 1.00 84.88 100 ASP A O 1
ATOM 718 N N . LEU A 1 101 ? 10.111 0.233 -0.563 1.00 85.75 101 LEU A N 1
ATOM 719 C CA . LEU A 1 101 ? 10.099 -0.499 0.705 1.00 85.75 101 LEU A CA 1
ATOM 720 C C . LEU A 1 101 ? 10.337 -1.995 0.503 1.00 85.75 101 LEU A C 1
ATOM 722 O O . LEU A 1 101 ? 10.977 -2.611 1.343 1.00 85.75 101 LEU A O 1
ATOM 726 N N . LEU A 1 102 ? 9.855 -2.546 -0.616 1.00 81.94 102 LEU A N 1
ATOM 727 C CA . LEU A 1 102 ? 10.017 -3.947 -1.006 1.00 81.94 102 LEU A CA 1
ATOM 728 C C . LEU A 1 102 ? 11.445 -4.309 -1.457 1.00 81.94 102 LEU A C 1
ATOM 730 O O . LEU A 1 102 ? 11.691 -5.473 -1.787 1.00 81.94 102 LEU A O 1
ATOM 734 N N . GLY A 1 103 ? 12.352 -3.326 -1.502 1.00 76.69 103 GLY A N 1
ATOM 735 C CA . GLY A 1 103 ? 13.744 -3.494 -1.906 1.00 76.69 103 GLY A CA 1
ATOM 736 C C . GLY A 1 103 ? 13.926 -3.802 -3.390 1.00 76.69 103 GLY A C 1
ATOM 737 O O . GLY A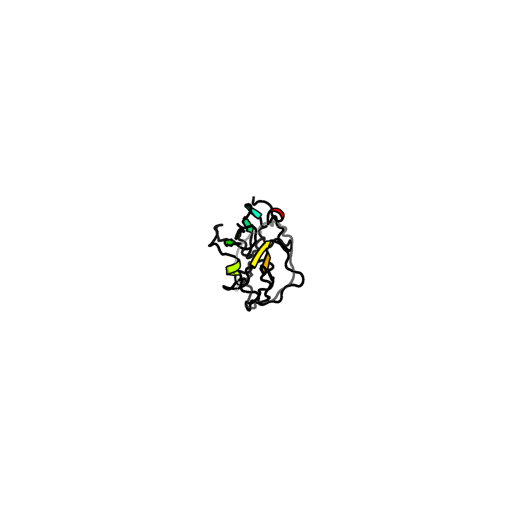 1 103 ? 14.839 -4.544 -3.727 1.00 76.69 103 GLY A O 1
ATOM 738 N N . THR A 1 104 ? 13.061 -3.285 -4.273 1.00 73.38 104 THR A N 1
ATOM 739 C CA . THR A 1 104 ? 13.249 -3.473 -5.721 1.00 73.38 104 THR A CA 1
ATOM 740 C C . THR A 1 104 ? 14.485 -2.713 -6.201 1.00 73.38 104 THR A C 1
ATOM 742 O O . THR A 1 104 ? 14.525 -1.482 -6.104 1.00 73.38 104 THR A O 1
ATOM 745 N N . GLU A 1 105 ? 15.476 -3.430 -6.725 1.00 68.19 105 GLU A N 1
ATOM 746 C CA . GLU A 1 105 ? 16.739 -2.855 -7.198 1.00 68.19 105 GLU A CA 1
ATOM 747 C C . GLU A 1 105 ? 16.577 -2.161 -8.570 1.00 68.19 105 GLU A C 1
ATOM 749 O O . GLU A 1 105 ? 15.752 -2.568 -9.400 1.00 68.19 105 GLU A O 1
ATOM 754 N N . PRO A 1 106 ? 17.378 -1.120 -8.876 1.00 64.94 106 PRO A N 1
ATOM 755 C CA . PRO A 1 106 ? 17.427 -0.538 -10.213 1.00 64.94 106 PRO A CA 1
ATOM 756 C C . PRO A 1 106 ? 17.792 -1.593 -11.272 1.00 64.94 106 PRO A C 1
ATOM 758 O O . PRO A 1 106 ? 18.892 -2.135 -11.267 1.00 64.94 106 PRO A O 1
ATOM 761 N N . GLY A 1 107 ? 16.879 -1.854 -12.211 1.00 65.00 107 GLY A N 1
ATOM 762 C CA . GLY A 1 107 ? 17.069 -2.848 -13.277 1.00 65.00 107 GLY A CA 1
ATOM 763 C C . GLY A 1 107 ? 16.355 -4.183 -13.048 1.00 65.00 107 GLY A C 1
ATOM 764 O O . GLY A 1 107 ? 16.345 -5.011 -13.959 1.00 65.00 107 GLY A O 1
ATOM 765 N N . GLU A 1 108 ? 15.711 -4.384 -11.894 1.00 69.31 108 GLU A N 1
ATOM 766 C CA . GLU A 1 108 ? 14.759 -5.484 -11.719 1.00 69.31 108 GLU A CA 1
ATOM 767 C C . GLU A 1 108 ? 13.513 -5.297 -12.591 1.00 69.31 108 GLU A C 1
ATOM 769 O O . GLU A 1 108 ? 13.121 -4.177 -12.944 1.00 69.31 108 GLU A O 1
ATOM 774 N N . ALA A 1 109 ? 12.868 -6.420 -12.925 1.00 67.88 109 ALA A N 1
ATOM 775 C CA . ALA A 1 109 ? 11.551 -6.394 -13.542 1.00 67.88 109 ALA A CA 1
ATOM 776 C C . ALA A 1 109 ? 10.606 -5.559 -12.669 1.00 67.88 109 ALA A C 1
ATOM 778 O O . ALA A 1 109 ? 10.575 -5.701 -11.444 1.00 67.88 109 ALA A O 1
ATOM 779 N N . ALA A 1 110 ? 9.840 -4.670 -13.302 1.00 79.44 110 ALA A N 1
ATOM 780 C CA . ALA A 1 110 ? 8.855 -3.888 -12.574 1.00 79.44 110 ALA A CA 1
ATOM 781 C C . ALA A 1 110 ? 7.865 -4.829 -11.859 1.00 79.44 110 ALA A C 1
ATOM 783 O O . ALA A 1 110 ? 7.650 -5.968 -12.273 1.00 79.44 110 ALA A O 1
ATOM 784 N N . VAL A 1 111 ? 7.244 -4.349 -10.784 1.00 84.06 111 VAL A N 1
ATOM 785 C CA . VAL A 1 111 ? 6.265 -5.119 -10.008 1.00 84.06 111 VAL A CA 1
ATOM 786 C C . VAL A 1 111 ? 4.943 -4.367 -9.913 1.00 84.06 111 VAL A C 1
ATOM 788 O O . VAL A 1 111 ? 4.923 -3.131 -9.884 1.00 84.06 111 VAL A O 1
ATOM 791 N N . THR A 1 112 ? 3.840 -5.106 -9.844 1.00 87.88 112 THR A N 1
ATOM 792 C CA . THR A 1 112 ? 2.588 -4.613 -9.273 1.00 87.88 112 THR A CA 1
ATOM 793 C C . THR A 1 112 ? 2.512 -5.006 -7.806 1.00 87.88 112 THR A C 1
ATOM 795 O O . THR A 1 112 ? 2.984 -6.066 -7.395 1.00 87.88 112 THR A O 1
ATOM 798 N N . VAL A 1 113 ? 1.932 -4.113 -7.014 1.00 89.38 113 VAL A N 1
ATOM 799 C CA . VAL A 1 113 ? 1.638 -4.323 -5.604 1.00 89.38 113 VAL A CA 1
ATOM 800 C C . VAL A 1 113 ? 0.142 -4.181 -5.408 1.00 89.38 113 VAL A C 1
ATOM 802 O O . VAL A 1 113 ? -0.463 -3.215 -5.871 1.00 89.38 113 VAL A O 1
ATOM 805 N N . GLU A 1 114 ? -0.439 -5.122 -4.692 1.00 90.94 114 GLU A N 1
ATOM 806 C CA . GLU A 1 114 ? -1.851 -5.156 -4.351 1.00 90.94 114 GLU A CA 1
ATOM 807 C C . GLU A 1 114 ? -1.975 -5.292 -2.836 1.00 90.94 114 GLU A C 1
ATOM 809 O O . GLU A 1 114 ? -1.212 -6.029 -2.217 1.00 90.94 114 GLU A O 1
ATOM 814 N N . ILE A 1 115 ? -2.877 -4.518 -2.232 1.00 91.94 115 ILE A N 1
ATOM 815 C CA . ILE A 1 115 ? -3.042 -4.447 -0.775 1.00 91.94 115 ILE A CA 1
ATOM 816 C C . ILE A 1 115 ? -4.515 -4.634 -0.454 1.00 91.94 115 ILE A C 1
ATOM 818 O O . ILE A 1 115 ? -5.330 -3.827 -0.898 1.00 91.94 115 ILE A O 1
ATOM 822 N N . ALA A 1 116 ? -4.855 -5.681 0.278 1.00 91.25 116 ALA A N 1
ATOM 823 C CA . ALA A 1 116 ? -6.209 -5.988 0.718 1.00 91.25 116 ALA A CA 1
ATOM 824 C C . ALA A 1 116 ? -6.159 -7.039 1.827 1.00 91.25 116 ALA A C 1
ATOM 826 O O . ALA A 1 116 ? -5.129 -7.658 2.042 1.00 91.25 116 ALA A O 1
ATOM 827 N N . ASP A 1 117 ? -7.280 -7.228 2.502 1.00 89.81 117 ASP A N 1
ATOM 828 C CA . ASP A 1 117 ? -7.536 -8.353 3.389 1.00 89.81 117 ASP A CA 1
ATOM 829 C C . ASP A 1 117 ? -7.961 -9.522 2.498 1.00 89.81 117 ASP A C 1
ATOM 831 O O . ASP A 1 117 ? -9.116 -9.617 2.074 1.00 89.81 117 ASP A O 1
ATOM 835 N N . PHE A 1 118 ? -6.984 -10.323 2.076 1.00 88.31 118 PHE A N 1
ATOM 836 C CA . PHE A 1 118 ? -7.227 -11.446 1.172 1.00 88.31 118 PHE A CA 1
ATOM 837 C C . PHE A 1 118 ? -7.688 -12.691 1.932 1.00 88.31 118 PHE A C 1
ATOM 839 O O . PHE A 1 118 ? -8.241 -13.607 1.315 1.00 88.31 118 PHE A O 1
ATOM 846 N N . THR A 1 119 ? -7.465 -12.729 3.247 1.00 87.56 119 THR A N 1
ATOM 847 C CA . THR A 1 119 ? -7.841 -13.841 4.126 1.00 87.56 119 THR A CA 1
ATOM 848 C C . THR A 1 119 ? -9.141 -13.642 4.901 1.00 87.56 119 THR A C 1
ATOM 850 O O . THR A 1 119 ? -9.579 -14.595 5.545 1.00 87.56 119 THR A O 1
ATOM 853 N N . ASP A 1 120 ? -9.781 -12.476 4.792 1.00 87.75 120 ASP A N 1
ATOM 854 C CA . ASP A 1 120 ? -10.988 -12.088 5.541 1.00 87.75 120 ASP A CA 1
ATOM 855 C C . ASP A 1 120 ? -10.778 -12.169 7.067 1.00 87.75 120 ASP A C 1
ATOM 857 O O . ASP A 1 120 ? -11.654 -12.593 7.825 1.00 87.75 120 ASP A O 1
ATOM 861 N N . ASP A 1 121 ? -9.575 -11.814 7.530 1.00 87.06 121 ASP A N 1
ATOM 862 C CA . ASP A 1 121 ? -9.201 -11.831 8.951 1.00 87.06 121 ASP A CA 1
ATOM 863 C C . ASP A 1 121 ? -9.202 -10.431 9.594 1.00 87.06 121 ASP A C 1
ATOM 865 O O . ASP A 1 121 ? -8.958 -10.280 10.797 1.00 87.06 121 ASP A O 1
ATOM 869 N N . GLY A 1 122 ? -9.551 -9.407 8.813 1.00 87.25 122 GLY A N 1
ATOM 870 C CA . GLY A 1 122 ? -9.596 -8.009 9.213 1.00 87.25 122 GLY A CA 1
ATOM 871 C C . GLY A 1 122 ? -8.245 -7.300 9.146 1.00 87.25 122 GLY A C 1
ATOM 872 O O . GLY A 1 122 ? -8.156 -6.154 9.597 1.00 87.25 122 GLY A O 1
ATOM 873 N N . ILE A 1 123 ? -7.202 -7.947 8.621 1.00 89.69 123 ILE A N 1
ATOM 874 C CA . ILE A 1 123 ? -5.839 -7.421 8.551 1.00 89.69 123 ILE A CA 1
ATOM 875 C C . ILE A 1 123 ? -5.448 -7.224 7.082 1.00 89.69 123 ILE A C 1
ATOM 877 O O . ILE A 1 123 ? -5.822 -7.986 6.202 1.00 89.69 123 ILE A O 1
ATOM 881 N N . LEU A 1 124 ? -4.716 -6.146 6.784 1.00 92.12 124 LEU A N 1
ATOM 882 C CA . LEU A 1 124 ? -4.248 -5.897 5.421 1.00 92.12 124 LEU A CA 1
ATOM 883 C C . LEU A 1 124 ? -3.021 -6.748 5.084 1.00 92.12 124 LEU A C 1
ATOM 885 O O . LEU A 1 124 ? -1.981 -6.643 5.736 1.00 92.12 124 LEU A O 1
ATOM 889 N N . ASP A 1 125 ? -3.119 -7.483 3.985 1.00 91.00 125 ASP A N 1
ATOM 890 C CA . ASP A 1 125 ? -2.043 -8.247 3.366 1.00 91.00 125 ASP A CA 1
ATOM 891 C C . ASP A 1 125 ? -1.449 -7.498 2.161 1.00 91.00 125 ASP A C 1
ATOM 893 O O . ASP A 1 125 ? -2.041 -6.556 1.619 1.00 91.00 125 ASP A O 1
ATOM 897 N N . ILE A 1 126 ? -0.281 -7.951 1.689 1.00 89.81 126 ILE A N 1
ATOM 898 C CA . ILE A 1 126 ? 0.319 -7.500 0.428 1.00 89.81 126 ILE A CA 1
ATOM 899 C C . ILE A 1 126 ? 0.566 -8.660 -0.519 1.00 89.81 126 ILE A C 1
ATOM 901 O O . ILE A 1 126 ? 1.175 -9.667 -0.173 1.00 89.81 126 ILE A O 1
ATOM 905 N N . VAL A 1 127 ? 0.212 -8.437 -1.774 1.00 89.44 127 VAL A N 1
ATOM 906 C CA . VAL A 1 127 ? 0.617 -9.255 -2.906 1.00 89.44 127 VAL A CA 1
ATOM 907 C C . VAL A 1 127 ? 1.578 -8.462 -3.771 1.00 89.44 127 VAL A C 1
ATOM 909 O O . VAL A 1 127 ? 1.318 -7.313 -4.131 1.00 89.44 127 VAL A O 1
ATOM 912 N N . VAL A 1 128 ? 2.692 -9.087 -4.132 1.00 87.00 128 VAL A N 1
ATOM 913 C CA . VAL A 1 128 ? 3.654 -8.548 -5.085 1.00 87.00 128 VAL A CA 1
ATOM 914 C C . VAL A 1 128 ? 3.718 -9.476 -6.281 1.00 87.00 128 VAL A C 1
ATOM 916 O O . VAL A 1 128 ? 4.020 -10.657 -6.137 1.00 87.00 128 VAL A O 1
ATOM 919 N N . SER A 1 129 ? 3.476 -8.938 -7.471 1.00 85.12 129 SER A N 1
ATOM 920 C CA . SER A 1 129 ? 3.558 -9.699 -8.714 1.00 85.12 129 SER A CA 1
ATOM 921 C C . SER A 1 129 ? 4.566 -9.060 -9.668 1.00 85.12 129 SER A C 1
ATOM 923 O O . SER A 1 129 ? 4.531 -7.844 -9.868 1.00 85.12 129 SER A O 1
ATOM 925 N N . PRO A 1 130 ? 5.475 -9.833 -10.281 1.00 81.56 130 PRO A N 1
ATOM 926 C CA . PRO A 1 130 ? 6.324 -9.314 -11.345 1.00 81.56 130 PRO A CA 1
ATOM 927 C C . PRO A 1 130 ? 5.456 -8.932 -12.549 1.00 81.56 130 PRO A C 1
ATOM 929 O O . PRO A 1 130 ? 4.638 -9.729 -13.011 1.00 81.56 130 PRO A O 1
ATOM 932 N N . VAL A 1 131 ? 5.641 -7.728 -13.097 1.00 77.69 131 VAL A N 1
ATOM 933 C CA . VAL A 1 131 ? 5.118 -7.423 -14.431 1.00 77.69 131 VAL A CA 1
ATOM 934 C C . VAL A 1 131 ? 6.067 -8.020 -15.456 1.00 77.69 131 VAL A C 1
ATOM 936 O O . VAL A 1 131 ? 7.275 -7.803 -15.405 1.00 77.69 131 VAL A O 1
ATOM 939 N N . GLY A 1 132 ? 5.519 -8.832 -16.357 1.00 66.81 132 GLY A N 1
ATOM 940 C CA . GLY A 1 132 ? 6.308 -9.663 -17.255 1.00 66.81 132 GLY A CA 1
ATOM 941 C C . GLY A 1 132 ? 7.395 -8.892 -18.007 1.00 66.81 132 GLY A C 1
ATOM 942 O O . GLY A 1 132 ? 7.104 -8.038 -18.840 1.00 66.81 132 GLY A O 1
ATOM 943 N N . SER A 1 133 ? 8.646 -9.287 -17.797 1.00 51.34 133 SER A N 1
ATOM 944 C CA . SER A 1 133 ? 9.547 -9.527 -18.913 1.00 51.34 133 SER A CA 1
ATOM 945 C C . SER A 1 133 ? 9.574 -11.040 -19.102 1.00 51.34 133 SER A C 1
ATOM 947 O O . SER A 1 133 ? 9.988 -11.786 -18.218 1.00 51.34 133 SER A O 1
ATOM 949 N N . SER A 1 134 ? 9.076 -11.537 -20.236 1.00 48.16 134 SER A N 1
ATOM 950 C CA . SER A 1 134 ? 9.452 -12.879 -20.669 1.00 48.16 134 SER A CA 1
ATOM 951 C C . SER A 1 134 ? 10.964 -12.832 -20.866 1.00 48.16 134 SER A C 1
ATOM 953 O O . SER A 1 134 ? 11.443 -12.312 -21.875 1.00 48.16 134 SER A O 1
ATOM 955 N N . ALA A 1 135 ? 11.712 -13.259 -19.853 1.00 51.75 135 ALA A N 1
ATOM 956 C CA . ALA A 1 135 ? 13.159 -13.334 -19.880 1.00 51.75 135 ALA A CA 1
ATOM 957 C C . ALA A 1 135 ? 13.562 -14.446 -20.856 1.00 51.75 135 ALA A C 1
ATOM 959 O O . ALA A 1 135 ? 13.897 -15.553 -20.456 1.00 51.75 135 ALA A O 1
ATOM 960 N N . ALA A 1 136 ? 13.459 -14.163 -22.153 1.00 52.50 136 ALA A N 1
ATOM 961 C CA . ALA A 1 136 ? 14.144 -14.949 -23.164 1.00 52.50 136 ALA A CA 1
ATOM 962 C C . ALA A 1 136 ? 15.628 -14.546 -23.213 1.00 52.50 136 ALA A C 1
ATOM 964 O O . ALA A 1 136 ? 16.468 -15.417 -23.385 1.00 52.50 136 ALA A O 1
ATOM 965 N N . ASP A 1 137 ? 15.960 -13.269 -22.944 1.00 53.25 137 ASP A N 1
ATOM 966 C CA . ASP A 1 137 ? 17.313 -12.740 -23.199 1.00 53.25 137 ASP A CA 1
ATOM 967 C C . ASP A 1 137 ? 17.872 -11.775 -22.125 1.00 53.25 137 ASP A C 1
ATOM 969 O O . ASP A 1 137 ? 18.896 -11.129 -22.339 1.00 53.25 137 ASP A O 1
ATOM 973 N N . SER A 1 138 ? 17.228 -11.624 -20.961 1.00 54.12 138 SER A N 1
ATOM 974 C CA . SER A 1 138 ? 17.715 -10.727 -19.895 1.00 54.12 138 SER A CA 1
ATOM 975 C C . SER A 1 138 ? 18.329 -11.516 -18.740 1.00 54.12 138 SER A C 1
ATOM 977 O O . SER A 1 138 ? 17.622 -12.216 -18.029 1.00 54.12 138 SER A O 1
ATOM 979 N N . SER A 1 139 ? 19.634 -11.339 -18.502 1.00 57.78 139 SER A N 1
ATOM 980 C CA . SER A 1 139 ? 20.359 -11.858 -17.322 1.00 57.78 139 SER A CA 1
ATOM 981 C C . SER A 1 139 ? 19.942 -11.185 -15.998 1.00 57.78 139 SER A C 1
ATOM 983 O O . SER A 1 139 ? 20.579 -11.407 -14.967 1.00 57.78 139 SER A O 1
ATOM 985 N N . ALA A 1 140 ? 18.920 -10.325 -16.018 1.00 57.97 140 ALA A N 1
ATOM 986 C CA . ALA A 1 140 ? 18.400 -9.682 -14.822 1.00 57.97 140 ALA A CA 1
ATOM 987 C C . ALA A 1 140 ? 17.681 -10.724 -13.946 1.00 57.97 140 ALA A C 1
ATOM 989 O O . ALA A 1 140 ? 16.934 -11.551 -14.479 1.00 57.97 140 ALA A O 1
ATOM 990 N N . PRO A 1 141 ? 17.878 -10.704 -12.617 1.00 59.16 141 PRO A N 1
ATOM 991 C CA . PRO A 1 141 ? 17.132 -11.577 -11.724 1.00 59.16 141 PRO A CA 1
ATOM 992 C C . PRO A 1 141 ? 15.629 -11.284 -11.852 1.00 59.16 141 PRO A C 1
ATOM 994 O O . PRO A 1 141 ? 15.186 -10.144 -11.713 1.00 59.16 141 PRO A O 1
ATOM 997 N N . VAL A 1 142 ? 14.836 -12.318 -12.145 1.00 63.19 142 VAL A N 1
ATOM 998 C CA . VAL A 1 142 ? 13.371 -12.220 -12.159 1.00 63.19 142 VAL A CA 1
ATOM 999 C C . VAL A 1 142 ? 12.874 -12.416 -10.734 1.00 63.19 142 VAL A C 1
ATOM 1001 O O . VAL A 1 142 ? 13.110 -13.460 -10.125 1.00 63.19 142 VAL A O 1
ATOM 1004 N N . ARG A 1 143 ? 12.169 -11.416 -10.201 1.00 72.38 143 ARG A N 1
ATOM 1005 C CA . ARG A 1 143 ? 11.524 -11.520 -8.893 1.00 72.38 143 ARG A CA 1
ATOM 1006 C C . ARG A 1 143 ? 10.333 -12.475 -8.977 1.00 72.38 143 ARG A C 1
ATOM 1008 O O . ARG A 1 143 ? 9.511 -12.356 -9.883 1.00 72.38 143 ARG A O 1
ATOM 1015 N N . ALA A 1 144 ? 10.237 -13.419 -8.043 1.00 76.19 144 ALA A N 1
ATOM 1016 C CA . ALA A 1 144 ? 9.059 -14.272 -7.921 1.00 76.19 144 ALA A CA 1
ATOM 1017 C C . ALA A 1 144 ? 7.866 -13.471 -7.380 1.00 76.19 144 ALA A C 1
ATOM 1019 O O . ALA A 1 144 ? 8.045 -12.487 -6.660 1.00 76.19 144 ALA A O 1
ATOM 1020 N N . ALA A 1 145 ? 6.655 -13.908 -7.723 1.00 81.12 145 ALA A N 1
ATOM 1021 C CA . ALA A 1 145 ? 5.458 -13.404 -7.069 1.00 81.12 145 ALA A CA 1
ATOM 1022 C C . ALA A 1 145 ? 5.471 -13.807 -5.582 1.00 81.12 145 ALA A C 1
ATOM 1024 O O . ALA A 1 145 ? 5.912 -14.908 -5.244 1.00 81.12 145 ALA A O 1
ATOM 1025 N N . ASP A 1 146 ? 5.008 -12.913 -4.715 1.00 83.06 146 ASP A N 1
ATOM 1026 C CA . ASP A 1 146 ? 5.140 -13.016 -3.262 1.00 83.06 146 ASP A CA 1
ATOM 1027 C C . ASP A 1 146 ? 3.830 -12.603 -2.578 1.00 83.06 146 ASP A C 1
ATOM 1029 O O . ASP A 1 146 ? 3.227 -11.591 -2.942 1.00 83.06 146 ASP A O 1
ATOM 1033 N N . TYR A 1 147 ? 3.394 -13.392 -1.597 1.00 86.62 147 TYR A N 1
ATOM 1034 C CA . TYR A 1 147 ? 2.244 -13.098 -0.743 1.00 86.62 147 TYR A CA 1
ATOM 1035 C C . TYR A 1 147 ? 2.746 -12.862 0.677 1.00 86.62 147 TYR A C 1
ATOM 1037 O O . TYR A 1 147 ? 3.368 -13.739 1.278 1.00 86.62 147 TYR A O 1
ATOM 1045 N N . ARG A 1 148 ? 2.465 -11.678 1.211 1.00 87.56 148 ARG A N 1
ATOM 1046 C CA . ARG A 1 148 ? 2.890 -11.231 2.533 1.00 87.56 148 ARG A CA 1
ATOM 1047 C C . ARG A 1 148 ? 1.652 -11.034 3.400 1.00 87.56 148 ARG A C 1
ATOM 1049 O O . ARG A 1 148 ? 1.024 -9.979 3.284 1.00 87.56 148 ARG A O 1
ATOM 1056 N N . PRO A 1 149 ? 1.297 -12.022 4.236 1.00 88.31 149 PRO A N 1
ATOM 1057 C CA . PRO A 1 149 ? 0.188 -11.864 5.159 1.00 88.31 149 PRO A CA 1
ATOM 1058 C C . PRO A 1 149 ? 0.495 -10.756 6.167 1.00 88.31 149 PRO A C 1
ATOM 1060 O O . PRO A 1 149 ? 1.649 -10.578 6.582 1.00 88.31 149 PRO A O 1
ATOM 1063 N N . GLY A 1 150 ? -0.531 -10.008 6.544 1.00 87.81 150 GLY A N 1
ATOM 1064 C CA . GLY A 1 150 ? -0.423 -8.961 7.541 1.00 87.81 150 GLY A CA 1
ATOM 1065 C C . GLY A 1 150 ? -0.386 -9.481 8.989 1.00 87.81 150 GLY A C 1
ATOM 1066 O O . GLY A 1 150 ? -0.526 -10.678 9.252 1.00 87.81 150 GLY A O 1
ATOM 1067 N N . PRO A 1 151 ? -0.190 -8.575 9.965 1.00 88.88 151 PRO A N 1
ATOM 1068 C CA . PRO A 1 151 ? 0.191 -7.181 9.761 1.00 88.88 151 PRO A CA 1
ATOM 1069 C C . PRO A 1 151 ? 1.657 -7.086 9.322 1.00 88.88 151 PRO A C 1
ATOM 1071 O O . PRO A 1 151 ? 2.522 -7.838 9.784 1.00 88.88 151 PRO A O 1
ATOM 1074 N N . LEU A 1 152 ? 1.962 -6.141 8.437 1.00 86.19 152 LEU A N 1
ATOM 1075 C CA . LEU A 1 152 ? 3.301 -6.006 7.881 1.00 86.19 152 LEU A CA 1
ATOM 1076 C C . LEU A 1 152 ? 4.257 -5.350 8.862 1.00 86.19 152 LEU A C 1
ATOM 1078 O O . LEU A 1 152 ? 4.242 -4.143 9.099 1.00 86.19 152 LEU A O 1
ATOM 1082 N N . ARG A 1 153 ? 5.238 -6.108 9.329 1.00 80.81 153 ARG A N 1
ATOM 1083 C CA . ARG A 1 153 ? 6.359 -5.497 10.036 1.00 80.81 153 ARG A CA 1
ATOM 1084 C C . ARG A 1 153 ? 7.165 -4.666 9.044 1.00 80.81 153 ARG A C 1
ATOM 1086 O O . ARG A 1 153 ? 7.737 -5.203 8.101 1.00 80.81 153 ARG A O 1
ATOM 1093 N N . ARG A 1 154 ? 7.295 -3.359 9.296 1.00 78.88 154 ARG A N 1
ATOM 1094 C CA . ARG A 1 154 ? 8.106 -2.454 8.452 1.00 78.88 154 ARG A CA 1
ATOM 1095 C C . ARG A 1 154 ? 9.548 -2.949 8.241 1.00 78.88 154 ARG A C 1
ATOM 1097 O O . ARG A 1 154 ? 10.144 -2.652 7.214 1.00 78.88 154 ARG A O 1
ATOM 1104 N N . ALA A 1 155 ? 10.097 -3.696 9.203 1.00 70.12 155 ALA A N 1
ATOM 1105 C CA . ALA A 1 155 ? 11.432 -4.294 9.126 1.00 70.12 155 ALA A CA 1
ATOM 1106 C C . ALA A 1 155 ? 11.530 -5.465 8.127 1.00 70.12 155 ALA A C 1
ATOM 1108 O O . ALA A 1 155 ? 12.603 -5.703 7.578 1.00 70.12 155 ALA A O 1
ATOM 1109 N N . ASP A 1 156 ? 10.415 -6.141 7.848 1.00 66.31 156 ASP A N 1
ATOM 1110 C CA . ASP A 1 156 ? 10.352 -7.335 6.996 1.00 66.31 156 ASP A CA 1
ATOM 1111 C C . ASP A 1 156 ? 9.981 -6.982 5.547 1.00 66.31 156 ASP A C 1
ATOM 1113 O O . ASP A 1 156 ? 9.752 -7.851 4.706 1.00 66.31 156 ASP A O 1
ATOM 1117 N N . LEU A 1 157 ? 9.946 -5.686 5.215 1.00 69.69 157 LEU A N 1
ATOM 1118 C CA . LEU A 1 157 ? 9.693 -5.234 3.850 1.00 69.69 157 LEU A CA 1
ATOM 1119 C C . LEU A 1 157 ? 10.870 -5.519 2.899 1.00 69.69 157 LEU A C 1
ATOM 1121 O O . LEU A 1 157 ? 10.701 -5.409 1.696 1.00 69.69 157 LEU A O 1
ATOM 1125 N N . VAL A 1 158 ? 11.999 -6.034 3.386 1.00 67.50 158 VAL A N 1
ATOM 1126 C CA . VAL A 1 158 ? 13.146 -6.466 2.569 1.00 67.50 158 VAL A CA 1
ATOM 1127 C C . VAL A 1 158 ? 12.788 -7.499 1.472 1.00 67.50 158 VAL A C 1
ATOM 1129 O O . VAL A 1 158 ? 11.730 -8.149 1.527 1.00 67.50 158 VAL A O 1
ATOM 1132 N N . PRO A 1 159 ? 13.643 -7.662 0.438 1.00 62.12 159 PRO A N 1
ATOM 1133 C CA . PRO A 1 159 ? 13.416 -8.634 -0.627 1.00 62.12 159 PRO A CA 1
ATOM 1134 C C . PRO A 1 159 ? 13.183 -10.035 -0.056 1.00 62.12 159 PRO A C 1
ATOM 1136 O O . PRO A 1 159 ? 13.984 -10.529 0.736 1.00 62.12 159 PRO A O 1
ATOM 1139 N N . ALA A 1 160 ? 12.078 -10.676 -0.448 1.00 56.19 160 ALA A N 1
ATOM 1140 C CA . ALA A 1 160 ? 11.794 -12.037 -0.022 1.00 56.19 160 ALA A CA 1
ATOM 1141 C C . ALA A 1 160 ? 12.842 -12.986 -0.618 1.00 56.19 160 ALA A C 1
ATOM 1143 O O . ALA A 1 160 ? 12.932 -13.151 -1.833 1.00 56.19 160 ALA A O 1
ATOM 1144 N N . THR A 1 161 ? 13.627 -13.626 0.244 1.00 50.38 161 THR A N 1
ATOM 1145 C CA . THR A 1 161 ? 14.510 -14.747 -0.096 1.00 50.38 161 THR A CA 1
ATOM 1146 C C . THR A 1 161 ? 13.751 -16.060 0.109 1.00 50.38 161 THR A C 1
ATOM 1148 O O . THR A 1 161 ? 14.153 -16.920 0.886 1.00 50.38 161 THR A O 1
ATOM 1151 N N . GLY A 1 162 ? 12.590 -16.207 -0.530 1.00 49.53 162 GLY A N 1
ATOM 1152 C CA . GLY A 1 162 ? 11.691 -17.334 -0.282 1.00 49.53 162 GLY A CA 1
ATOM 1153 C C . GLY A 1 162 ? 10.992 -17.818 -1.542 1.00 49.53 162 GLY A C 1
ATOM 1154 O O . GLY A 1 162 ? 10.582 -17.023 -2.383 1.00 49.53 162 GLY A O 1
ATOM 1155 N N . SER A 1 163 ? 10.885 -19.140 -1.680 1.00 46.88 163 SER A N 1
ATOM 1156 C CA . SER A 1 163 ? 10.142 -19.801 -2.751 1.00 46.88 163 SER A CA 1
ATOM 1157 C C . SER A 1 163 ? 8.653 -19.478 -2.627 1.00 46.88 163 SER A C 1
ATOM 1159 O O . SER A 1 163 ? 8.067 -19.693 -1.569 1.00 46.88 163 SER A O 1
ATOM 1161 N N . GLY A 1 164 ? 8.070 -18.953 -3.707 1.00 51.44 164 GLY A N 1
ATOM 1162 C CA . GLY A 1 164 ? 6.671 -18.538 -3.7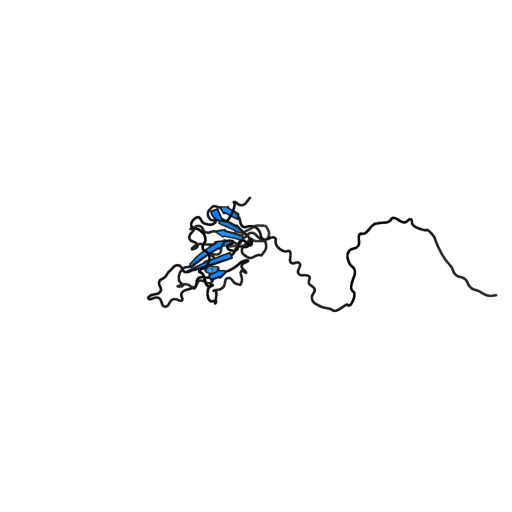63 1.00 51.44 164 GLY A CA 1
ATOM 1163 C C . GLY A 1 164 ? 5.684 -19.634 -3.350 1.00 51.44 164 GLY A C 1
ATOM 1164 O O . GLY A 1 164 ? 5.969 -20.832 -3.419 1.00 51.44 164 GLY A O 1
ATOM 1165 N N . VAL A 1 165 ? 4.503 -19.201 -2.921 1.00 51.72 165 VAL A N 1
ATOM 1166 C CA . VAL A 1 165 ? 3.400 -20.087 -2.538 1.00 51.72 165 VAL A CA 1
ATOM 1167 C C . VAL A 1 165 ? 2.881 -20.828 -3.788 1.00 51.72 165 VAL A C 1
ATOM 1169 O O . VAL A 1 165 ? 2.744 -20.208 -4.847 1.00 51.72 165 VAL A O 1
ATOM 1172 N N . PRO A 1 166 ? 2.616 -22.150 -3.730 1.00 46.22 166 PRO A N 1
ATOM 1173 C CA . PRO A 1 166 ? 1.967 -22.865 -4.825 1.00 46.22 166 PRO A CA 1
ATOM 1174 C C . PRO A 1 166 ? 0.514 -22.395 -4.989 1.00 46.22 166 PRO A C 1
ATOM 1176 O O . PRO A 1 166 ? -0.265 -22.413 -4.040 1.00 46.22 166 PRO A O 1
ATOM 1179 N N . GLY A 1 167 ? 0.158 -22.010 -6.217 1.00 55.75 167 GLY A N 1
ATOM 1180 C CA . GLY A 1 167 ? -1.024 -21.191 -6.495 1.00 55.75 167 GLY A CA 1
ATOM 1181 C C . GLY A 1 167 ? -0.605 -19.726 -6.469 1.00 55.75 167 GLY A C 1
ATOM 1182 O O . GLY A 1 167 ? -0.196 -19.227 -5.428 1.00 55.75 167 GLY A O 1
ATOM 1183 N N . GLY A 1 168 ? -0.612 -19.066 -7.633 1.00 62.81 168 GLY A N 1
ATOM 1184 C CA . GLY A 1 168 ? -0.206 -17.661 -7.732 1.00 62.81 168 GLY A CA 1
ATOM 1185 C C . GLY A 1 168 ? -0.936 -16.798 -6.696 1.00 62.81 168 GLY A C 1
ATOM 1186 O O . GLY A 1 168 ? -2.045 -17.161 -6.290 1.00 62.81 168 GLY A O 1
ATOM 1187 N N . PRO A 1 169 ? -0.324 -15.694 -6.239 1.00 68.69 169 PRO A N 1
ATOM 1188 C CA . PRO A 1 169 ? -0.915 -14.900 -5.178 1.00 68.69 169 PRO A CA 1
ATOM 1189 C C . PRO A 1 169 ? -2.311 -14.400 -5.583 1.00 68.69 169 PRO A C 1
ATOM 1191 O O . PRO A 1 169 ? -2.571 -14.202 -6.777 1.00 68.69 169 PRO A O 1
ATOM 1194 N N . PRO A 1 170 ? -3.220 -14.218 -4.610 1.00 74.50 170 PRO A N 1
ATOM 1195 C CA . PRO A 1 170 ? -4.549 -13.699 -4.892 1.00 74.50 170 PRO A CA 1
ATOM 1196 C C . PRO A 1 170 ? -4.433 -12.321 -5.550 1.00 74.50 170 PRO A C 1
ATOM 1198 O O . PRO A 1 170 ? -3.560 -11.539 -5.195 1.00 74.50 170 PRO A O 1
ATOM 1201 N N . ALA A 1 171 ? -5.296 -12.040 -6.526 1.00 72.50 171 ALA A N 1
ATOM 1202 C CA . ALA A 1 171 ? -5.290 -10.759 -7.219 1.00 72.50 171 ALA A CA 1
ATOM 1203 C C . ALA A 1 171 ? -6.458 -9.876 -6.765 1.00 72.50 171 ALA A C 1
ATOM 1205 O O . ALA A 1 171 ? -7.587 -10.356 -6.615 1.00 72.50 171 ALA A O 1
ATOM 1206 N N . LEU A 1 172 ? -6.217 -8.575 -6.618 1.00 76.75 172 LEU A N 1
ATOM 1207 C CA . LEU A 1 172 ? -7.263 -7.565 -6.519 1.00 76.75 172 LEU A CA 1
ATOM 1208 C C . LEU A 1 172 ? -8.068 -7.526 -7.839 1.00 76.75 172 LEU A C 1
ATOM 1210 O O . LEU A 1 172 ? -7.499 -7.431 -8.927 1.00 76.75 172 LEU A O 1
ATOM 1214 N N . PRO A 1 173 ? -9.408 -7.543 -7.778 1.00 68.12 173 PRO A N 1
ATOM 1215 C CA . PRO A 1 173 ? -10.290 -7.270 -8.904 1.00 68.12 173 PRO A CA 1
ATOM 1216 C C . PRO A 1 173 ? -9.977 -5.950 -9.610 1.00 68.12 173 PRO A C 1
ATOM 1218 O O . PRO A 1 173 ? -9.576 -4.960 -8.995 1.00 68.12 173 PRO A O 1
ATOM 1221 N N . ALA A 1 174 ? -10.242 -5.911 -10.918 1.00 67.31 174 ALA A N 1
ATOM 1222 C CA . ALA A 1 174 ? -9.923 -4.773 -11.783 1.00 67.31 174 ALA A CA 1
ATOM 1223 C C . ALA A 1 174 ? -10.645 -3.459 -11.410 1.00 67.31 174 ALA A C 1
ATOM 1225 O O . ALA A 1 174 ? -10.211 -2.377 -11.805 1.00 67.31 174 ALA A O 1
ATOM 1226 N N . ASP A 1 175 ? -11.745 -3.522 -10.656 1.00 68.75 175 ASP A N 1
ATOM 1227 C CA . ASP A 1 175 ? -12.458 -2.358 -10.122 1.00 68.75 175 ASP A CA 1
ATOM 1228 C C . ASP A 1 175 ? -11.916 -1.859 -8.764 1.00 68.75 175 ASP A C 1
ATOM 1230 O O . ASP A 1 175 ? -12.367 -0.826 -8.247 1.00 68.75 175 ASP A O 1
ATOM 1234 N N . GLY A 1 176 ? -10.871 -2.513 -8.250 1.00 76.06 176 GLY A N 1
ATOM 1235 C CA . GLY A 1 176 ? -10.067 -2.113 -7.099 1.00 76.06 176 GLY A CA 1
ATOM 1236 C C . GLY A 1 176 ? -10.791 -2.236 -5.758 1.00 76.06 176 GLY A C 1
ATOM 1237 O O . GLY A 1 176 ? -11.773 -2.959 -5.602 1.00 76.06 176 GLY A O 1
ATOM 1238 N N . TRP A 1 177 ? -10.332 -1.466 -4.768 1.00 86.44 177 TRP A N 1
ATOM 1239 C CA . TRP A 1 177 ? -10.820 -1.513 -3.382 1.00 86.44 177 TRP A CA 1
ATOM 1240 C C . TRP A 1 177 ? -12.321 -1.264 -3.187 1.00 86.44 177 TRP A C 1
ATOM 1242 O O . TRP A 1 177 ? -12.859 -1.599 -2.138 1.00 86.44 177 TRP A O 1
ATOM 1252 N N . LYS A 1 178 ? -13.021 -0.711 -4.187 1.00 81.62 178 LYS A N 1
ATOM 1253 C CA . LYS A 1 178 ? -14.467 -0.432 -4.120 1.00 81.62 178 LYS A CA 1
ATOM 1254 C C . LYS A 1 178 ? -15.334 -1.662 -3.854 1.00 81.62 178 LYS A C 1
ATOM 1256 O O . LYS A 1 178 ? -16.470 -1.498 -3.428 1.00 81.62 178 LYS A O 1
ATOM 1261 N N . ARG A 1 179 ? -14.831 -2.862 -4.145 1.00 80.25 179 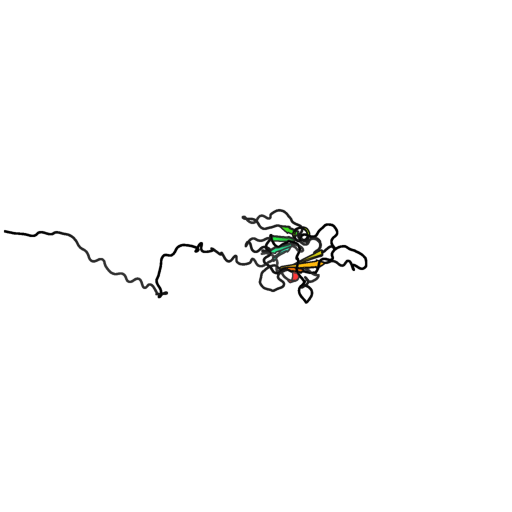ARG A N 1
ATOM 1262 C CA . ARG A 1 179 ? -15.534 -4.123 -3.873 1.00 80.25 179 ARG A CA 1
ATOM 1263 C C . ARG A 1 179 ? -15.208 -4.736 -2.519 1.00 80.25 179 ARG A C 1
ATOM 1265 O O . ARG A 1 179 ? -15.987 -5.557 -2.059 1.00 80.25 179 ARG A O 1
ATOM 1272 N N . PHE A 1 180 ? -14.087 -4.344 -1.921 1.00 81.75 180 PHE A N 1
ATOM 1273 C CA . PHE A 1 180 ? -13.579 -4.921 -0.675 1.00 81.75 180 PHE A CA 1
ATOM 1274 C C . PHE A 1 180 ? -14.014 -4.109 0.533 1.00 81.75 180 PHE A C 1
ATOM 1276 O O . PHE A 1 180 ? -14.213 -4.666 1.602 1.00 81.75 180 PHE A O 1
ATOM 1283 N N . TYR A 1 181 ? -14.163 -2.794 0.361 1.00 89.94 181 TYR A N 1
ATOM 1284 C CA . TYR A 1 181 ? -14.276 -1.885 1.490 1.00 89.94 181 TYR A CA 1
ATOM 1285 C C . TYR A 1 181 ? -15.403 -0.878 1.322 1.00 89.94 181 TYR A C 1
ATOM 1287 O O . TYR A 1 181 ? -15.656 -0.359 0.232 1.00 89.94 181 TYR A O 1
ATOM 1295 N N . GLU A 1 182 ? -16.042 -0.560 2.441 1.00 91.50 182 GLU A N 1
ATOM 1296 C CA . GLU A 1 182 ? -17.002 0.531 2.541 1.00 91.50 182 GLU A CA 1
ATOM 1297 C C . GLU A 1 182 ? -16.290 1.889 2.686 1.00 91.50 182 GLU A C 1
ATOM 1299 O O . GLU A 1 182 ? -15.111 1.946 3.059 1.00 91.50 182 GLU A O 1
ATOM 1304 N N . PRO A 1 183 ? -16.964 3.013 2.378 1.00 92.12 183 PRO A N 1
ATOM 1305 C CA . PRO A 1 183 ? -16.448 4.345 2.678 1.00 92.12 183 PRO A CA 1
ATOM 1306 C C . PRO A 1 183 ? -16.120 4.520 4.164 1.00 92.12 183 PRO A C 1
ATOM 1308 O O . PRO A 1 183 ? -16.866 4.064 5.027 1.00 92.12 183 PRO A O 1
ATOM 1311 N N . CYS A 1 184 ? -15.034 5.234 4.464 1.00 91.06 184 CYS A N 1
ATOM 1312 C CA . CYS A 1 184 ? -14.758 5.652 5.837 1.00 91.06 184 CYS A CA 1
ATOM 1313 C C . CYS A 1 184 ? -15.898 6.548 6.353 1.00 91.06 184 CYS A C 1
ATOM 1315 O O . CYS A 1 184 ? -16.351 7.439 5.629 1.00 91.06 184 CYS A O 1
ATOM 1317 N N . SER A 1 185 ? -16.353 6.288 7.582 1.00 82.00 185 SER A N 1
ATOM 1318 C CA . SER A 1 185 ? -17.403 7.061 8.269 1.00 82.00 185 SER A CA 1
ATOM 1319 C C . SER A 1 185 ? -16.873 8.319 8.951 1.00 82.00 185 SER A C 1
ATOM 1321 O O . SER A 1 185 ? -15.694 8.311 9.374 1.00 82.00 185 SER A O 1
#

Radius of gyration: 30.1 Å; chains: 1; bounding box: 43×36×124 Å

Foldseek 3Di:
DDDDDDDDDDDDDDDDDDDDDDDDDDDDDDDDDDDDPPPPPPPVLPFDQWADQDQFWIWGQQQRPNFTKIWGDPPLFQQFIWIFDGDPPGDTHDIDGLCVLLVDDVPEAGWGKAWAPPPPPRYIKIWIPGDDDPPPPDPHDHQHIAIGDDSDNSVPSYHDPDDHDPPHDDDADSSGCPVHHYHDD